Protein AF-A0A946VPV4-F1 (afdb_monom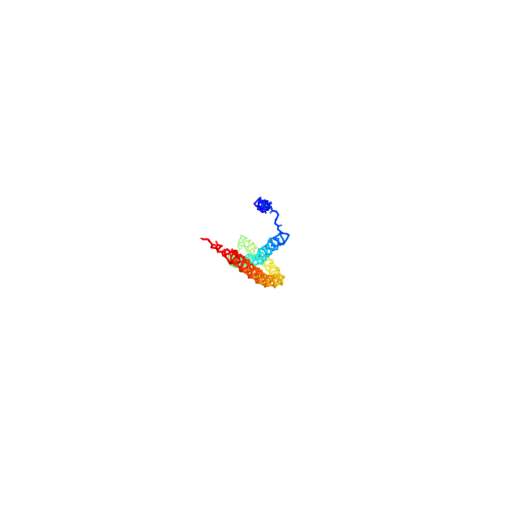er)

Structure (mmCIF, N/CA/C/O backbone):
data_AF-A0A946VPV4-F1
#
_entry.id   AF-A0A946VPV4-F1
#
loop_
_atom_site.group_PDB
_atom_site.id
_atom_site.type_symbol
_atom_site.label_atom_id
_atom_site.label_alt_id
_atom_site.label_comp_id
_atom_site.label_asym_id
_atom_site.label_entity_id
_atom_site.label_seq_id
_atom_site.pdbx_PDB_ins_code
_atom_site.Cartn_x
_atom_site.Cartn_y
_atom_site.Cartn_z
_atom_site.occupancy
_atom_site.B_iso_or_equiv
_atom_site.auth_seq_id
_atom_site.auth_comp_id
_atom_site.auth_asym_id
_atom_site.auth_atom_id
_atom_site.pdbx_PDB_model_num
ATOM 1 N N . MET A 1 1 ? -3.226 21.660 -9.946 1.00 46.00 1 MET A N 1
ATOM 2 C CA . MET A 1 1 ? -2.702 22.512 -11.040 1.00 46.00 1 MET A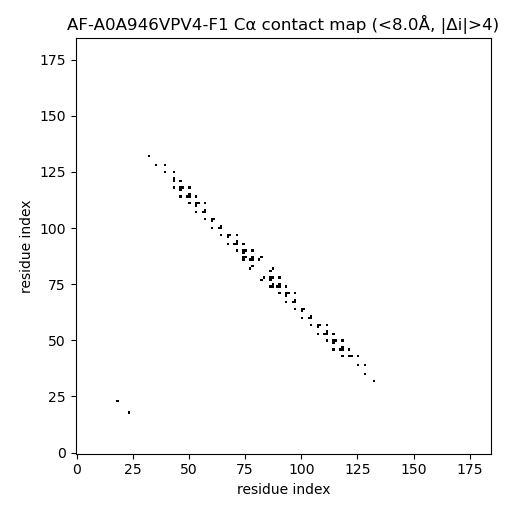 CA 1
ATOM 3 C C . MET A 1 1 ? -1.249 22.221 -11.462 1.00 46.00 1 MET A C 1
ATOM 5 O O . MET A 1 1 ? -0.871 22.628 -12.551 1.00 46.00 1 MET A O 1
ATOM 9 N N . ALA A 1 2 ? -0.430 21.478 -10.697 1.00 47.34 2 ALA A N 1
ATOM 10 C CA . ALA A 1 2 ? 0.959 21.171 -11.098 1.00 47.34 2 ALA A CA 1
ATOM 11 C C . ALA A 1 2 ? 1.102 20.112 -12.220 1.00 47.34 2 ALA A C 1
ATOM 13 O O . ALA A 1 2 ? 2.053 20.157 -12.990 1.00 47.34 2 ALA A O 1
ATOM 14 N N . LYS A 1 3 ? 0.139 19.186 -12.364 1.00 48.88 3 LYS A N 1
ATOM 15 C CA . LYS A 1 3 ? 0.196 18.097 -13.366 1.00 48.88 3 LYS A CA 1
ATOM 16 C C . LYS A 1 3 ? -0.009 18.561 -14.815 1.00 48.88 3 LYS A C 1
ATOM 18 O O . LYS A 1 3 ? 0.395 17.868 -15.742 1.00 48.88 3 LYS A O 1
ATOM 23 N N . GLU A 1 4 ? -0.613 19.728 -15.016 1.00 41.81 4 GLU A N 1
ATOM 24 C CA . GLU A 1 4 ? -0.970 20.231 -16.348 1.00 41.81 4 GLU A CA 1
ATOM 25 C C . GLU A 1 4 ? 0.144 21.085 -16.971 1.00 41.81 4 GLU A C 1
ATOM 27 O O . GLU A 1 4 ? 0.324 21.088 -18.189 1.00 41.81 4 GLU A O 1
ATOM 32 N N . LYS A 1 5 ? 0.977 21.716 -16.131 1.00 43.06 5 LYS A N 1
ATOM 33 C CA . LYS A 1 5 ? 2.174 22.444 -16.577 1.00 43.06 5 LYS A CA 1
ATOM 34 C C . LYS A 1 5 ? 3.285 21.502 -17.060 1.00 43.06 5 LYS A C 1
ATOM 36 O O . LYS A 1 5 ? 3.905 21.795 -18.077 1.00 43.06 5 LYS A O 1
ATOM 41 N N . SER A 1 6 ? 3.468 20.331 -16.437 1.00 50.72 6 SER A N 1
ATOM 42 C CA . SER A 1 6 ? 4.463 19.341 -16.896 1.00 50.72 6 SER A CA 1
ATOM 43 C C . SER A 1 6 ? 4.116 18.701 -18.244 1.00 50.72 6 SER A C 1
ATOM 45 O O . SER A 1 6 ? 5.014 18.355 -19.002 1.00 50.72 6 SER A O 1
ATOM 47 N N . ARG A 1 7 ? 2.825 18.578 -18.582 1.00 49.50 7 ARG A N 1
ATOM 48 C CA . ARG A 1 7 ? 2.395 18.012 -19.872 1.00 49.50 7 ARG A CA 1
ATOM 49 C C . ARG A 1 7 ? 2.595 18.994 -21.033 1.00 49.50 7 ARG A C 1
ATOM 51 O O . ARG A 1 7 ? 2.928 18.574 -22.136 1.00 49.50 7 ARG A O 1
ATOM 58 N N . LYS A 1 8 ? 2.446 20.300 -20.773 1.00 46.91 8 LYS A N 1
ATOM 59 C CA . LYS A 1 8 ? 2.659 21.363 -21.771 1.00 46.91 8 LYS A CA 1
ATOM 60 C C . LYS A 1 8 ? 4.139 21.691 -22.001 1.00 46.91 8 LYS A C 1
ATOM 62 O O . LYS A 1 8 ? 4.503 21.981 -23.133 1.00 46.91 8 LYS A O 1
ATOM 67 N N . GLN A 1 9 ? 5.000 21.577 -20.986 1.00 46.94 9 GLN A N 1
ATOM 68 C CA . GLN A 1 9 ? 6.442 21.815 -21.163 1.00 46.94 9 GLN A CA 1
ATOM 69 C C . GLN A 1 9 ? 7.169 20.696 -21.926 1.00 46.94 9 GLN A C 1
ATOM 71 O O . GLN A 1 9 ? 8.141 20.979 -22.613 1.00 46.94 9 GLN A O 1
ATOM 76 N N . LEU A 1 10 ? 6.664 19.457 -21.912 1.00 47.53 10 LEU A N 1
ATOM 77 C CA . LEU A 1 10 ? 7.248 18.364 -22.706 1.00 47.53 10 LEU A CA 1
ATOM 78 C C . LEU A 1 10 ? 6.938 18.450 -24.215 1.00 47.53 10 LEU A C 1
ATOM 80 O O . LEU A 1 10 ? 7.494 17.691 -25.000 1.00 47.53 10 LEU A O 1
ATOM 84 N N . SER A 1 11 ? 6.030 19.343 -24.624 1.00 46.94 11 SER A N 1
ATOM 85 C CA . SER A 1 11 ? 5.571 19.458 -26.017 1.00 46.94 11 SER A CA 1
ATOM 86 C C . SER A 1 11 ? 6.314 20.532 -26.827 1.00 46.94 11 SER A C 1
ATOM 88 O O . SER A 1 11 ? 6.061 20.660 -28.021 1.00 46.94 11 SER A O 1
ATOM 90 N N . GLN A 1 12 ? 7.214 21.311 -26.212 1.00 43.03 12 GLN A N 1
ATOM 91 C CA . GLN A 1 12 ? 7.849 22.476 -26.853 1.00 43.03 12 GLN A CA 1
ATOM 92 C C . GLN A 1 12 ? 9.312 22.275 -27.291 1.00 43.03 12 GLN A C 1
ATOM 94 O O . GLN A 1 12 ? 9.942 23.225 -27.737 1.00 43.03 12 GLN A O 1
ATOM 99 N N . GLU A 1 13 ? 9.852 21.055 -27.259 1.00 46.38 13 GLU A N 1
ATOM 100 C CA . GLU A 1 13 ? 11.249 20.785 -27.655 1.00 46.38 13 GLU A CA 1
ATOM 101 C C . GLU A 1 13 ? 11.422 20.322 -29.120 1.00 46.38 13 GLU A C 1
ATOM 103 O O . GLU A 1 13 ? 12.395 19.658 -29.467 1.00 46.38 13 GLU A O 1
ATOM 108 N N . THR A 1 14 ? 10.491 20.668 -30.018 1.00 46.06 14 THR A N 1
ATOM 109 C CA . THR A 1 14 ? 10.537 20.244 -31.434 1.00 46.06 14 THR A CA 1
ATOM 110 C C . THR A 1 14 ? 10.731 21.409 -32.403 1.00 46.06 14 THR A C 1
ATOM 112 O O . THR A 1 14 ? 9.910 21.664 -33.276 1.00 46.06 14 THR A O 1
ATOM 115 N N . THR A 1 15 ? 11.858 22.109 -32.297 1.00 48.16 15 THR A N 1
ATOM 116 C CA . THR A 1 15 ? 12.319 23.028 -33.353 1.00 48.16 15 THR A CA 1
ATOM 117 C C . THR A 1 15 ? 13.784 22.775 -33.704 1.00 48.16 15 THR A C 1
ATOM 119 O O . THR A 1 15 ? 14.666 23.593 -33.460 1.00 48.16 15 THR A O 1
ATOM 122 N N . LYS A 1 16 ? 14.058 21.620 -34.325 1.00 51.44 16 LYS A N 1
ATOM 123 C CA . LYS A 1 16 ? 15.251 21.409 -35.166 1.00 51.44 16 LYS A CA 1
ATOM 124 C C . LYS A 1 16 ? 14.849 20.703 -36.471 1.00 51.44 16 LYS A C 1
ATOM 126 O O . LYS A 1 16 ? 13.962 19.849 -36.435 1.00 51.44 16 LYS A O 1
ATOM 131 N N . PRO A 1 17 ? 15.429 21.093 -37.621 1.00 52.34 17 PRO A N 1
ATOM 132 C CA . PRO A 1 17 ? 14.910 20.745 -38.941 1.00 52.34 17 PRO A CA 1
ATOM 133 C C . PRO A 1 17 ? 15.136 19.265 -39.284 1.00 52.34 17 PRO A C 1
ATOM 135 O O . PRO A 1 17 ? 16.200 18.718 -39.018 1.00 52.34 17 PRO A O 1
ATOM 138 N N . ALA A 1 18 ? 14.108 18.654 -39.885 1.00 51.94 18 ALA A N 1
ATOM 139 C CA . ALA A 1 18 ? 14.084 17.328 -40.513 1.00 51.94 18 ALA A CA 1
ATOM 140 C C . ALA A 1 18 ? 14.794 16.195 -39.741 1.00 51.94 18 ALA A C 1
ATOM 142 O O . ALA A 1 18 ? 15.717 15.560 -40.244 1.00 51.94 18 ALA A O 1
ATOM 143 N N . THR A 1 19 ? 14.311 15.898 -38.535 1.00 60.41 19 THR A N 1
ATOM 144 C CA . THR A 1 19 ? 14.617 14.649 -37.821 1.00 60.41 19 THR A CA 1
ATOM 145 C C . THR A 1 19 ? 14.210 13.469 -38.708 1.00 60.41 19 THR A C 1
ATOM 147 O O . THR A 1 19 ? 13.041 13.366 -39.099 1.00 60.41 19 THR A O 1
ATOM 150 N N . HIS A 1 20 ? 15.162 12.605 -39.072 1.00 73.19 20 HIS A N 1
ATOM 151 C CA . HIS A 1 20 ? 14.902 11.434 -39.914 1.00 73.19 20 HIS A CA 1
ATOM 152 C C . HIS A 1 20 ? 13.743 10.623 -39.293 1.00 73.19 20 HIS A C 1
ATOM 154 O O . HIS A 1 20 ? 13.680 10.511 -38.067 1.00 73.19 20 HIS A O 1
ATOM 160 N N . PRO A 1 21 ? 12.803 10.042 -40.066 1.00 77.38 21 PRO A N 1
ATOM 161 C CA . PRO A 1 21 ? 11.639 9.344 -39.502 1.00 77.38 21 PRO A CA 1
ATOM 162 C C . PRO A 1 21 ? 12.018 8.269 -38.470 1.00 77.38 21 PRO A C 1
ATOM 164 O O . PRO A 1 21 ? 11.291 8.060 -37.503 1.00 77.38 21 PRO A O 1
ATOM 167 N N . VAL A 1 22 ? 13.196 7.655 -38.625 1.00 75.31 22 VAL A N 1
ATOM 168 C CA . VAL A 1 22 ? 13.772 6.719 -37.643 1.00 75.31 22 VAL A CA 1
ATOM 169 C C . VAL A 1 22 ? 14.108 7.399 -36.310 1.00 75.31 22 VAL A C 1
ATOM 171 O O . VAL A 1 22 ? 13.720 6.882 -35.272 1.00 75.31 22 VAL A O 1
ATOM 174 N N . GLU A 1 23 ? 14.741 8.574 -36.313 1.00 74.88 23 GLU A N 1
ATOM 175 C CA . GLU A 1 23 ? 15.055 9.330 -35.088 1.00 74.88 23 GLU A CA 1
ATOM 176 C C . GLU A 1 23 ? 13.773 9.777 -34.360 1.00 74.88 23 GLU A C 1
ATOM 178 O O . GLU A 1 23 ? 13.700 9.772 -33.131 1.00 74.88 23 GLU A O 1
ATOM 183 N N . LYS A 1 24 ? 12.713 10.115 -35.110 1.00 76.69 24 LYS A N 1
ATOM 184 C CA . LYS A 1 24 ? 11.401 10.439 -34.525 1.00 76.69 24 LYS A CA 1
ATOM 185 C C . LYS A 1 24 ? 10.770 9.223 -33.841 1.00 76.69 24 LYS A C 1
ATOM 187 O O . LYS A 1 24 ? 10.247 9.357 -32.734 1.00 76.69 24 LYS A O 1
ATOM 192 N N . LEU A 1 25 ? 10.831 8.052 -34.477 1.00 80.62 25 LEU A N 1
ATOM 193 C CA . LEU A 1 25 ? 10.334 6.797 -33.907 1.00 80.62 25 LEU A CA 1
ATOM 194 C C . LEU A 1 25 ? 11.149 6.366 -32.682 1.00 80.62 25 LEU A C 1
ATOM 196 O O . LEU A 1 25 ? 10.570 5.916 -31.696 1.00 80.62 25 LEU A O 1
ATOM 200 N N . GLU A 1 26 ? 12.465 6.560 -32.707 1.00 78.56 26 GLU A N 1
ATOM 201 C CA . GLU A 1 26 ? 13.352 6.261 -31.582 1.00 78.56 26 GLU A CA 1
ATOM 202 C C . GLU A 1 26 ? 13.043 7.143 -30.365 1.00 78.56 26 GLU A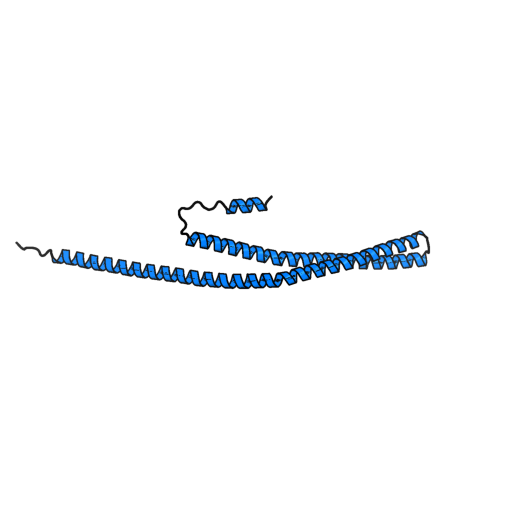 C 1
ATOM 204 O O . GLU A 1 26 ? 12.863 6.634 -29.258 1.00 78.56 26 GLU A O 1
ATOM 209 N N . ASN A 1 27 ? 12.848 8.448 -30.570 1.00 80.06 27 ASN A N 1
ATOM 210 C CA . ASN A 1 27 ? 12.433 9.359 -29.501 1.00 80.06 27 ASN A CA 1
ATOM 211 C C . ASN A 1 27 ? 11.059 8.988 -28.917 1.00 80.06 27 ASN A C 1
ATOM 213 O O . ASN A 1 27 ? 10.882 8.985 -27.697 1.00 80.06 27 ASN A O 1
ATOM 217 N N . GLN A 1 28 ? 10.085 8.638 -29.766 1.00 82.44 28 GLN A N 1
ATOM 218 C CA . GLN A 1 28 ? 8.764 8.179 -29.315 1.00 82.44 28 GLN A CA 1
ATOM 219 C C . GLN A 1 28 ? 8.853 6.879 -28.512 1.00 82.44 28 GLN A C 1
ATOM 221 O O . GLN A 1 28 ? 8.189 6.733 -27.484 1.00 82.44 28 GLN A O 1
ATOM 226 N N . PHE A 1 29 ? 9.697 5.949 -28.952 1.00 82.06 29 PHE A N 1
ATOM 227 C CA . PHE A 1 29 ? 9.940 4.694 -28.260 1.00 82.06 29 PHE A CA 1
ATOM 228 C C . PHE A 1 29 ? 10.568 4.919 -26.876 1.00 82.06 29 PHE A C 1
ATOM 230 O O . PHE A 1 29 ? 10.046 4.409 -25.882 1.00 82.06 29 PHE A O 1
ATOM 237 N N . GLN A 1 30 ? 11.620 5.739 -26.784 1.00 81.88 30 GLN A N 1
ATOM 238 C CA . GLN A 1 30 ? 12.260 6.078 -25.508 1.00 81.88 30 GLN A CA 1
ATOM 239 C C . GLN A 1 30 ? 11.292 6.792 -24.553 1.00 81.88 30 GLN A C 1
ATOM 241 O O . GLN A 1 30 ? 11.280 6.510 -23.351 1.00 81.88 30 GLN A O 1
ATOM 246 N N . LEU A 1 31 ? 10.445 7.690 -25.070 1.00 85.00 31 LEU A N 1
ATOM 247 C CA . LEU A 1 31 ? 9.413 8.364 -24.281 1.00 85.00 31 LEU A CA 1
ATOM 248 C C . LEU A 1 31 ? 8.431 7.347 -23.676 1.00 85.00 31 LEU A C 1
ATOM 250 O O . LEU A 1 31 ? 8.245 7.321 -22.458 1.00 85.00 31 LEU A O 1
ATOM 254 N N . LEU A 1 32 ? 7.869 6.464 -24.507 1.00 81.00 32 LEU A N 1
ATOM 255 C CA . LEU A 1 32 ? 6.943 5.416 -24.068 1.00 81.00 32 LEU A CA 1
ATOM 256 C C . LEU A 1 32 ? 7.587 4.474 -23.048 1.00 81.00 32 LEU A C 1
ATOM 258 O O . LEU A 1 32 ? 6.959 4.103 -22.056 1.00 81.00 32 LEU A O 1
ATOM 262 N N . GLN A 1 33 ? 8.848 4.102 -23.253 1.00 81.12 33 GLN A N 1
ATOM 263 C CA . GLN A 1 33 ? 9.584 3.237 -22.336 1.00 81.12 33 GLN A CA 1
ATOM 264 C C . GLN A 1 33 ? 9.775 3.905 -20.963 1.00 81.12 33 GLN A C 1
ATOM 266 O O . GLN A 1 33 ? 9.551 3.262 -19.932 1.00 81.12 33 GLN A O 1
ATOM 271 N N . ARG A 1 34 ? 10.118 5.203 -20.925 1.00 83.88 34 ARG A N 1
ATOM 272 C CA . ARG A 1 34 ? 10.225 5.984 -19.678 1.00 83.88 34 ARG A CA 1
ATOM 273 C C . ARG A 1 34 ? 8.878 6.109 -18.969 1.00 83.88 34 ARG A C 1
ATOM 275 O O . ARG A 1 34 ? 8.804 5.878 -17.761 1.00 83.88 34 ARG A O 1
ATOM 282 N N . GLU A 1 35 ? 7.808 6.429 -19.694 1.00 84.31 35 GLU A N 1
ATOM 283 C CA . GLU A 1 35 ? 6.453 6.517 -19.132 1.00 84.31 35 GLU A CA 1
ATOM 284 C C . GLU A 1 35 ? 5.987 5.177 -18.552 1.00 84.31 35 GLU A C 1
ATOM 286 O O . GLU A 1 35 ? 5.446 5.116 -17.443 1.00 84.31 35 GLU A O 1
ATOM 291 N N . LEU A 1 36 ? 6.252 4.079 -19.258 1.00 80.06 36 LEU A N 1
ATOM 292 C CA . LEU A 1 36 ? 5.906 2.729 -18.826 1.00 80.06 36 LEU A CA 1
ATOM 293 C C . LEU A 1 36 ? 6.726 2.302 -17.597 1.00 80.06 36 LEU A C 1
ATOM 295 O O . LEU A 1 36 ? 6.188 1.692 -16.674 1.00 80.06 36 LEU A O 1
ATOM 299 N N . ALA A 1 37 ? 8.005 2.677 -17.521 1.00 80.38 37 ALA A N 1
ATOM 300 C CA . ALA A 1 37 ? 8.834 2.436 -16.341 1.00 80.38 37 ALA A CA 1
ATOM 301 C C . ALA A 1 37 ? 8.359 3.240 -15.116 1.00 80.38 37 ALA A C 1
ATOM 303 O O . ALA A 1 37 ? 8.274 2.692 -14.013 1.00 80.38 37 ALA A O 1
ATOM 304 N N . ASN A 1 38 ? 8.021 4.518 -15.299 1.00 83.50 38 ASN A N 1
ATOM 305 C CA . ASN A 1 38 ? 7.547 5.389 -14.222 1.00 83.50 38 ASN A CA 1
ATOM 306 C C . ASN A 1 38 ? 6.165 4.966 -13.715 1.00 83.50 38 ASN A C 1
ATOM 308 O O . ASN A 1 38 ? 5.966 4.821 -12.508 1.00 83.50 38 ASN A O 1
ATOM 312 N N . SER A 1 39 ? 5.226 4.705 -14.626 1.00 78.75 39 SER A N 1
ATOM 313 C CA . SER A 1 39 ? 3.895 4.202 -14.273 1.00 78.75 39 SER A CA 1
ATOM 314 C C . SER A 1 39 ? 3.982 2.866 -13.539 1.00 78.75 39 SER A C 1
ATOM 316 O O . SER A 1 39 ? 3.343 2.715 -12.504 1.00 78.75 39 SER A O 1
ATOM 318 N N . ARG A 1 40 ? 4.842 1.940 -13.980 1.00 81.50 40 ARG A N 1
ATOM 319 C CA . ARG A 1 40 ? 5.097 0.670 -13.288 1.00 81.50 40 ARG A CA 1
ATOM 320 C C . ARG A 1 40 ? 5.588 0.862 -11.850 1.00 81.50 40 ARG A C 1
ATOM 322 O O . ARG A 1 40 ? 5.043 0.240 -10.937 1.00 81.50 40 ARG A O 1
ATOM 329 N N . LYS A 1 41 ? 6.608 1.707 -11.646 1.00 81.38 41 LYS A N 1
ATOM 330 C CA . LYS A 1 41 ? 7.160 1.999 -10.309 1.00 81.38 41 LYS A CA 1
ATOM 331 C C . LYS A 1 41 ? 6.078 2.549 -9.380 1.00 81.38 41 LYS A C 1
ATOM 333 O O . LYS A 1 41 ? 5.919 2.046 -8.270 1.00 81.38 41 LYS A O 1
ATOM 338 N N . ASN A 1 42 ? 5.301 3.513 -9.868 1.00 85.50 42 ASN A N 1
ATOM 339 C CA . ASN A 1 42 ? 4.240 4.153 -9.093 1.00 85.50 42 ASN A CA 1
ATOM 340 C C . ASN A 1 42 ? 3.064 3.206 -8.821 1.00 85.50 42 ASN A C 1
ATOM 342 O O . ASN A 1 42 ? 2.496 3.241 -7.737 1.00 85.50 42 ASN A O 1
ATOM 346 N N . TYR A 1 43 ? 2.733 2.331 -9.773 1.00 82.19 43 TYR A N 1
ATOM 347 C CA . TYR A 1 43 ? 1.604 1.407 -9.680 1.00 82.19 43 TYR A CA 1
ATOM 348 C C . TYR A 1 43 ? 1.772 0.397 -8.542 1.00 82.19 43 TYR A C 1
ATOM 350 O O . TYR A 1 43 ? 0.875 0.230 -7.726 1.00 82.19 43 TYR A O 1
ATOM 358 N N . LEU A 1 44 ? 2.928 -0.267 -8.429 1.00 85.56 44 LEU A N 1
ATOM 359 C CA . LEU A 1 44 ? 3.148 -1.181 -7.302 1.00 85.56 44 LEU A CA 1
ATOM 360 C C . LEU A 1 44 ? 3.370 -0.450 -5.979 1.00 85.56 44 LEU A C 1
ATOM 362 O O . LEU A 1 44 ? 2.984 -0.983 -4.937 1.00 85.56 44 LEU A O 1
ATOM 366 N N . ALA A 1 45 ? 4.013 0.720 -6.011 1.00 89.19 45 ALA A N 1
ATOM 367 C CA . ALA A 1 45 ? 4.217 1.527 -4.815 1.00 89.19 45 ALA A CA 1
ATOM 368 C C . ALA A 1 45 ? 2.870 1.908 -4.186 1.00 89.19 45 ALA A C 1
ATOM 370 O O . ALA A 1 45 ? 2.657 1.607 -3.017 1.00 89.19 45 ALA A O 1
ATOM 371 N N . SER A 1 46 ? 1.910 2.394 -4.982 1.00 89.12 46 SER A N 1
ATOM 372 C CA . SER A 1 46 ? 0.599 2.797 -4.465 1.00 89.12 46 SER A CA 1
ATOM 373 C C . SER A 1 46 ? -0.148 1.656 -3.769 1.00 89.12 46 SER A C 1
ATOM 375 O O . SER A 1 46 ? -0.696 1.856 -2.690 1.00 89.12 46 SER A O 1
ATOM 377 N N . TYR A 1 47 ? -0.128 0.430 -4.310 1.00 91.12 47 TYR A N 1
ATOM 378 C CA . TYR A 1 47 ? -0.770 -0.708 -3.631 1.00 91.12 47 TYR A CA 1
ATOM 379 C C . TYR A 1 47 ? -0.044 -1.145 -2.357 1.00 91.12 47 TYR A C 1
ATOM 381 O O . TYR A 1 47 ? -0.682 -1.643 -1.429 1.00 91.12 47 TYR A O 1
ATOM 389 N N . LYS A 1 48 ? 1.286 -1.006 -2.297 1.00 92.88 48 LYS A N 1
ATOM 390 C CA . LYS A 1 48 ? 2.037 -1.274 -1.062 1.00 92.88 48 LYS A CA 1
ATOM 391 C C . LYS A 1 48 ? 1.687 -0.244 0.008 1.00 92.88 48 LYS A C 1
ATOM 393 O O . LYS A 1 48 ? 1.429 -0.639 1.143 1.00 92.88 48 LYS A O 1
ATOM 398 N N . ASP A 1 49 ? 1.609 1.026 -0.373 1.00 93.62 49 ASP A N 1
ATOM 399 C CA . ASP A 1 49 ? 1.247 2.124 0.521 1.00 93.62 49 ASP A CA 1
ATOM 400 C C . ASP A 1 49 ? -0.186 1.955 1.049 1.00 93.62 49 ASP A C 1
ATOM 402 O O . ASP A 1 49 ? -0.418 2.084 2.249 1.00 93.62 49 ASP A O 1
ATOM 406 N N . GLU A 1 50 ? -1.137 1.545 0.198 1.00 93.25 50 GLU A N 1
ATOM 407 C CA . GLU A 1 50 ? -2.505 1.198 0.619 1.00 93.25 50 GLU A CA 1
ATOM 408 C C . GLU A 1 50 ? -2.527 0.081 1.677 1.00 93.25 50 GLU A C 1
ATOM 410 O O . GLU A 1 50 ? -3.258 0.167 2.669 1.00 93.25 50 GLU A O 1
ATOM 415 N N . VAL A 1 51 ? -1.722 -0.972 1.494 1.00 94.81 51 VAL A N 1
ATOM 416 C CA . VAL A 1 51 ? -1.626 -2.078 2.461 1.00 94.81 51 VAL A CA 1
ATOM 417 C C . VAL A 1 51 ? -1.012 -1.608 3.780 1.00 94.81 51 VAL A C 1
ATOM 419 O O . VAL A 1 51 ? -1.498 -2.001 4.845 1.00 94.81 51 VAL A O 1
ATOM 422 N N . LEU A 1 52 ? 0.030 -0.774 3.730 1.00 96.25 52 LEU A N 1
ATOM 423 C CA . LEU A 1 52 ? 0.669 -0.212 4.921 1.00 96.25 52 LEU A CA 1
ATOM 424 C C . LEU A 1 52 ? -0.302 0.679 5.700 1.00 96.25 52 LEU A C 1
ATOM 426 O O . LEU A 1 52 ? -0.528 0.430 6.884 1.00 96.25 52 LEU A O 1
ATOM 430 N N . ALA A 1 53 ? -0.971 1.617 5.030 1.00 95.44 53 ALA A N 1
ATOM 431 C CA . ALA A 1 53 ? -1.960 2.495 5.650 1.00 95.44 53 ALA A CA 1
ATOM 432 C C . ALA A 1 53 ? -3.122 1.703 6.284 1.00 95.44 53 ALA A C 1
ATOM 434 O O . ALA A 1 53 ? -3.546 1.980 7.411 1.00 95.44 53 ALA A O 1
ATOM 435 N N . ALA A 1 54 ? -3.620 0.663 5.601 1.00 94.81 54 ALA A N 1
ATOM 436 C CA . ALA A 1 54 ? -4.663 -0.207 6.146 1.00 94.81 54 ALA A CA 1
ATOM 437 C C . ALA A 1 54 ? -4.185 -0.980 7.390 1.00 94.81 54 ALA A C 1
ATOM 439 O O . ALA A 1 54 ? -4.932 -1.120 8.366 1.00 94.81 54 ALA A O 1
ATOM 440 N N . ARG A 1 55 ? -2.933 -1.455 7.384 1.00 96.06 55 ARG A N 1
ATOM 441 C CA . ARG A 1 55 ? -2.315 -2.148 8.521 1.00 96.06 55 ARG A CA 1
ATOM 442 C C . ARG A 1 55 ? -2.160 -1.223 9.726 1.00 96.06 55 ARG A C 1
ATOM 444 O O . ARG A 1 55 ? -2.518 -1.626 10.834 1.00 96.06 55 ARG A O 1
ATOM 451 N N . GLU A 1 56 ? -1.672 -0.005 9.524 1.00 97.06 56 GLU A N 1
ATOM 452 C CA . GLU A 1 56 ? -1.523 0.993 10.588 1.00 97.06 56 GLU A CA 1
ATOM 453 C C . GLU A 1 56 ? -2.873 1.330 11.222 1.00 97.06 56 GLU A C 1
ATOM 455 O O . GLU A 1 56 ? -3.023 1.268 12.445 1.00 97.06 56 GLU A O 1
ATOM 460 N N . ARG A 1 57 ? -3.901 1.584 10.404 1.00 95.44 57 ARG A N 1
ATOM 461 C CA . ARG A 1 57 ? -5.260 1.846 10.898 1.00 95.44 57 ARG A CA 1
ATOM 462 C C . ARG A 1 57 ? -5.806 0.674 11.712 1.00 95.44 57 ARG A C 1
ATOM 464 O O . ARG A 1 57 ? -6.374 0.879 12.787 1.00 95.44 57 ARG A O 1
ATOM 471 N N . MET A 1 58 ? -5.596 -0.559 11.249 1.00 97.06 58 MET A N 1
ATOM 472 C CA . MET A 1 58 ? -5.973 -1.757 12.001 1.00 97.06 58 MET A CA 1
ATOM 473 C C . MET A 1 58 ? -5.253 -1.816 13.360 1.00 97.06 58 MET A C 1
ATOM 475 O O . MET A 1 58 ? -5.898 -2.067 14.378 1.00 97.06 58 MET A O 1
ATOM 479 N N . GLN A 1 59 ? -3.943 -1.558 13.410 1.00 96.94 59 GLN A N 1
ATOM 480 C CA . GLN A 1 59 ? -3.160 -1.563 14.655 1.00 96.94 59 GLN A CA 1
ATOM 481 C C . GLN A 1 59 ? -3.598 -0.466 15.636 1.00 96.94 59 GLN A C 1
ATOM 483 O O . GLN A 1 59 ? -3.695 -0.708 16.846 1.00 96.94 59 GLN A O 1
ATOM 488 N N . GLN A 1 60 ? -3.923 0.726 15.132 1.00 97.31 60 GLN A N 1
ATOM 489 C CA . GLN A 1 60 ? -4.471 1.812 15.943 1.00 97.31 60 GLN A CA 1
ATOM 490 C C . GLN A 1 60 ? -5.802 1.404 16.586 1.00 97.31 60 GLN A C 1
ATOM 492 O O . GLN A 1 60 ? -5.986 1.586 17.793 1.00 97.31 60 GLN A O 1
ATOM 497 N N . ILE A 1 61 ? -6.712 0.796 15.816 1.00 96.50 61 ILE A N 1
ATOM 498 C CA . ILE A 1 61 ? -7.999 0.310 16.334 1.00 96.50 61 ILE A CA 1
ATOM 499 C C . ILE A 1 61 ? -7.785 -0.817 17.351 1.00 96.50 61 ILE A C 1
ATOM 501 O O . ILE A 1 61 ? -8.394 -0.788 18.418 1.00 96.50 61 ILE A O 1
ATOM 505 N N . GLN A 1 62 ? -6.875 -1.764 17.095 1.00 96.88 62 GLN A N 1
ATOM 506 C CA . GLN A 1 62 ? -6.529 -2.814 18.065 1.00 96.88 62 GLN A CA 1
ATOM 507 C C . GLN A 1 62 ? -6.038 -2.229 19.393 1.00 96.88 62 GLN A C 1
ATOM 509 O O . GLN A 1 62 ? -6.440 -2.683 20.466 1.00 96.88 62 GLN A O 1
ATOM 514 N N . THR A 1 63 ? -5.195 -1.200 19.333 1.00 97.81 63 THR A N 1
ATOM 515 C CA . THR A 1 63 ? -4.677 -0.521 20.525 1.00 97.81 63 THR A CA 1
ATOM 516 C C . THR A 1 63 ? -5.795 0.194 21.285 1.00 97.81 63 THR A C 1
ATOM 518 O O . THR A 1 63 ? -5.892 0.055 22.507 1.00 97.81 63 THR A O 1
ATOM 521 N N . LYS A 1 64 ? -6.685 0.903 20.577 1.00 97.06 64 LYS A N 1
ATOM 522 C CA . LYS A 1 64 ? -7.876 1.537 21.167 1.00 97.06 64 LYS A CA 1
ATOM 523 C C . LYS A 1 64 ? -8.801 0.504 21.812 1.00 97.06 64 LYS A C 1
ATOM 525 O O . LYS A 1 64 ? -9.214 0.701 22.950 1.00 97.06 64 LYS A O 1
ATOM 530 N N . LEU A 1 65 ? -9.048 -0.627 21.151 1.00 96.88 65 LEU A N 1
ATOM 531 C CA . LEU A 1 65 ? -9.868 -1.717 21.682 1.00 96.88 65 LEU A CA 1
ATOM 532 C C . LEU A 1 65 ? -9.264 -2.317 22.957 1.00 96.88 65 LEU A C 1
ATOM 534 O O . LEU A 1 65 ? -9.982 -2.544 23.927 1.00 96.88 65 LEU A O 1
ATOM 538 N N . ARG A 1 66 ? -7.941 -2.527 23.006 1.00 97.06 66 ARG A N 1
ATOM 539 C CA . ARG A 1 66 ? -7.256 -2.982 24.231 1.00 97.06 66 ARG A CA 1
ATOM 540 C C . ARG A 1 66 ? -7.456 -1.999 25.387 1.00 97.06 66 ARG A C 1
ATOM 542 O O . ARG A 1 66 ? -7.745 -2.431 26.501 1.00 97.06 66 ARG A O 1
ATOM 549 N N . LYS A 1 67 ? -7.332 -0.691 25.133 1.00 96.75 67 LYS A N 1
ATOM 550 C CA . LYS A 1 67 ? -7.586 0.353 26.142 1.00 96.75 67 LYS A CA 1
ATOM 551 C C . LYS A 1 67 ? -9.053 0.361 26.589 1.00 96.75 67 LYS A C 1
ATOM 553 O O . LYS A 1 67 ? -9.309 0.359 27.789 1.00 96.75 67 LYS A O 1
ATOM 558 N N . ALA A 1 68 ? -9.997 0.279 25.653 1.00 95.81 68 ALA A N 1
ATOM 559 C CA . ALA A 1 68 ? -11.428 0.233 25.949 1.00 95.81 68 ALA A CA 1
ATOM 560 C C .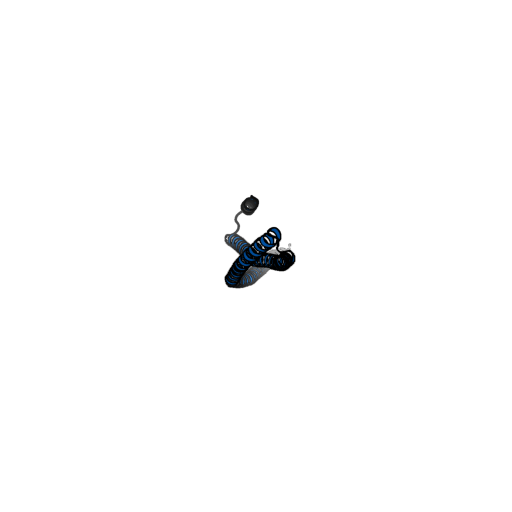 ALA A 1 68 ? -11.808 -0.999 26.786 1.00 95.81 68 ALA A C 1
ATOM 562 O O . ALA A 1 68 ? -12.517 -0.868 27.775 1.00 95.81 68 ALA A O 1
ATOM 563 N N . ARG A 1 69 ? -11.261 -2.182 26.478 1.00 96.25 69 ARG A N 1
ATOM 564 C CA . ARG A 1 69 ? -11.471 -3.396 27.288 1.00 96.25 69 ARG A CA 1
ATOM 565 C C . ARG A 1 69 ? -10.970 -3.235 28.724 1.00 96.25 69 ARG A C 1
ATOM 567 O O . ARG A 1 69 ? -11.662 -3.638 29.654 1.00 96.25 69 ARG A O 1
ATOM 574 N N . LYS A 1 70 ? -9.809 -2.596 28.923 1.00 97.19 70 LYS A N 1
ATOM 575 C CA . LYS A 1 70 ? -9.309 -2.260 30.270 1.00 97.19 70 LYS A CA 1
ATOM 576 C C . LYS A 1 70 ? -10.250 -1.295 31.002 1.00 97.19 70 LYS A C 1
ATOM 578 O O . LYS A 1 70 ? -10.486 -1.471 32.191 1.00 97.19 70 LYS A O 1
ATOM 583 N N . GLN A 1 71 ? -10.806 -0.303 30.305 1.00 96.12 71 GLN A N 1
ATOM 584 C CA . GLN A 1 71 ? -11.787 0.622 30.886 1.00 96.12 71 GLN A CA 1
ATOM 585 C C . GLN A 1 71 ? -13.102 -0.074 31.249 1.00 96.12 71 GLN A C 1
ATOM 587 O O . GLN A 1 71 ? -13.632 0.186 32.322 1.00 96.12 71 GLN A O 1
ATOM 592 N N . VAL A 1 72 ? -13.593 -0.993 30.411 1.00 97.56 72 VAL A N 1
ATOM 593 C CA . VAL A 1 72 ? -14.769 -1.822 30.722 1.00 97.56 72 VAL A CA 1
ATOM 594 C C . VAL A 1 72 ? -14.530 -2.652 31.979 1.00 97.56 72 VAL A C 1
ATOM 596 O O . VAL A 1 72 ? -15.405 -2.705 32.836 1.00 97.56 72 VAL A O 1
ATOM 599 N N . ALA A 1 73 ? -13.352 -3.270 32.115 1.00 97.06 73 ALA A N 1
ATOM 600 C CA . ALA A 1 73 ? -13.007 -4.044 33.305 1.00 97.06 73 ALA A CA 1
ATOM 601 C C . ALA A 1 73 ? -13.014 -3.175 34.574 1.00 97.06 73 ALA A C 1
ATOM 603 O O . ALA A 1 73 ? -13.625 -3.560 35.565 1.00 97.06 73 ALA A O 1
ATOM 604 N N . ARG A 1 74 ? -12.411 -1.978 34.526 1.00 96.62 74 ARG A N 1
ATOM 605 C CA . ARG A 1 74 ? -12.431 -1.022 35.650 1.00 96.62 74 ARG A CA 1
ATOM 606 C C . ARG A 1 74 ? -13.850 -0.572 35.995 1.00 96.62 74 ARG A C 1
ATOM 608 O O . ARG A 1 74 ? -14.278 -0.747 37.125 1.00 96.62 74 ARG A O 1
ATOM 615 N N . ALA A 1 75 ? -14.617 -0.123 35.001 1.00 96.00 75 ALA A N 1
ATOM 616 C CA . ALA A 1 75 ? -16.003 0.295 35.200 1.00 96.00 75 ALA A CA 1
ATOM 617 C C . ALA A 1 75 ? -16.895 -0.842 35.730 1.00 96.00 75 ALA A C 1
ATOM 619 O O . ALA A 1 75 ? -17.872 -0.583 36.427 1.00 96.00 75 ALA A O 1
ATOM 620 N N . ALA A 1 76 ? -16.580 -2.102 35.407 1.00 96.81 76 ALA A N 1
ATOM 621 C CA . ALA A 1 76 ? -17.286 -3.261 35.944 1.00 96.81 76 ALA A CA 1
ATOM 622 C C . ALA A 1 76 ? -16.966 -3.493 37.425 1.00 96.81 76 ALA A C 1
ATOM 624 O O . ALA A 1 76 ? -17.876 -3.812 38.187 1.00 96.81 76 ALA A O 1
ATOM 625 N N . VAL A 1 77 ? -15.703 -3.312 37.827 1.00 97.44 77 VAL A N 1
ATOM 626 C CA . VAL A 1 77 ? -15.297 -3.353 39.238 1.00 97.44 77 VAL A CA 1
ATOM 627 C C . VAL A 1 77 ? -15.976 -2.222 40.007 1.00 97.44 77 VAL A C 1
ATOM 629 O O . VAL A 1 77 ? -16.658 -2.514 40.980 1.00 97.44 77 VAL A O 1
ATOM 632 N N . ASP A 1 78 ? -15.907 -0.980 39.525 1.00 95.75 78 ASP A N 1
ATOM 633 C CA . ASP A 1 78 ? -16.528 0.182 40.184 1.00 95.75 78 ASP A CA 1
ATOM 634 C C . ASP A 1 78 ? -18.051 0.021 40.320 1.00 95.75 78 ASP A C 1
ATOM 636 O O . ASP A 1 78 ? -18.643 0.279 41.366 1.00 95.75 78 ASP A O 1
ATOM 640 N N . ALA A 1 79 ? -18.717 -0.475 39.274 1.00 96.12 79 ALA A N 1
ATOM 641 C CA . ALA A 1 79 ? -20.149 -0.755 39.331 1.00 96.12 79 ALA A CA 1
ATOM 642 C C . ALA A 1 79 ? -20.499 -1.884 40.313 1.00 96.12 79 ALA A C 1
ATOM 644 O O . ALA A 1 79 ? -21.603 -1.881 40.857 1.00 96.12 79 ALA A O 1
ATOM 645 N N . ARG A 1 80 ? -19.591 -2.842 40.541 1.00 95.88 80 ARG A N 1
ATOM 646 C CA . ARG A 1 80 ? -19.773 -3.926 41.515 1.00 95.88 80 ARG A CA 1
ATOM 647 C C . ARG A 1 80 ? -19.511 -3.454 42.944 1.00 95.88 80 ARG A C 1
ATOM 649 O O . ARG A 1 80 ? -20.236 -3.876 43.835 1.00 95.88 80 ARG A O 1
ATOM 656 N N . THR A 1 81 ? -18.498 -2.616 43.159 1.00 96.38 81 THR A N 1
ATOM 657 C CA . THR A 1 81 ? -18.118 -2.125 44.490 1.00 96.38 81 THR A CA 1
ATOM 658 C C . THR A 1 81 ? -19.056 -1.030 44.980 1.00 96.38 81 THR A C 1
ATOM 660 O O . THR A 1 81 ? -19.519 -1.097 46.111 1.00 96.38 81 THR A O 1
ATOM 663 N N . THR A 1 82 ? -19.372 -0.034 44.144 1.00 94.62 82 THR A N 1
ATOM 664 C CA . THR A 1 82 ? -20.199 1.112 44.558 1.00 94.62 82 THR A CA 1
ATOM 665 C C . THR A 1 82 ? -21.683 0.926 44.245 1.00 94.62 82 THR A C 1
ATOM 667 O O . THR A 1 82 ? -22.531 1.510 44.911 1.00 94.62 82 THR A O 1
ATOM 670 N N . GLY A 1 83 ? -22.038 0.180 43.192 1.00 92.69 83 GLY A N 1
ATOM 671 C CA . GLY A 1 83 ? -23.437 -0.135 42.857 1.00 92.69 83 GLY A CA 1
ATOM 672 C C . GLY A 1 83 ? -24.317 1.033 42.379 1.00 92.69 83 GLY A C 1
ATOM 673 O O . GLY A 1 83 ? -25.489 0.810 42.046 1.00 92.69 83 GLY A O 1
ATOM 674 N N . THR A 1 84 ? -23.785 2.258 42.311 1.00 96.06 84 THR A N 1
ATOM 675 C CA . THR A 1 84 ? -24.551 3.479 42.008 1.00 96.06 84 THR A CA 1
ATOM 676 C C . THR A 1 84 ? -25.107 3.503 40.580 1.00 96.06 84 THR A C 1
ATOM 678 O O . THR A 1 84 ? -24.577 2.890 39.650 1.00 96.06 84 THR A O 1
ATOM 681 N N . ARG A 1 85 ? -26.176 4.281 40.355 1.00 96.06 85 ARG A N 1
ATOM 682 C CA . ARG A 1 85 ? -26.744 4.477 39.005 1.00 96.06 85 ARG A CA 1
ATOM 683 C C . ARG A 1 85 ? -25.712 5.053 38.027 1.00 96.06 85 ARG A C 1
ATOM 685 O O . ARG A 1 85 ? -25.675 4.646 36.868 1.00 96.06 85 ARG A O 1
ATOM 692 N N . SER A 1 86 ? -24.853 5.954 38.507 1.00 95.81 86 SER A N 1
ATOM 693 C CA . SER A 1 86 ? -23.774 6.558 37.716 1.00 95.81 86 SER A CA 1
ATOM 694 C C . SER A 1 86 ? -22.754 5.515 37.238 1.00 95.81 86 SER A C 1
ATOM 696 O O . SER A 1 86 ? -22.515 5.397 36.035 1.00 95.81 86 SER A O 1
ATOM 698 N N . THR A 1 87 ? -22.229 4.678 38.141 1.00 95.81 87 THR A N 1
ATOM 699 C CA . THR A 1 87 ? -21.241 3.634 37.797 1.00 95.81 87 THR A CA 1
ATOM 700 C C . THR A 1 87 ? -21.827 2.571 36.860 1.00 95.81 87 THR A C 1
ATOM 702 O O . THR A 1 87 ? -21.194 2.199 35.869 1.00 95.81 87 THR A O 1
ATOM 705 N N . LYS A 1 88 ? -23.086 2.160 37.067 1.00 95.44 88 LYS A N 1
ATOM 706 C CA . LYS A 1 88 ? -23.813 1.266 36.142 1.00 95.44 88 LYS A CA 1
ATOM 707 C C . LYS A 1 88 ? -23.987 1.879 34.747 1.00 95.44 88 LYS A C 1
ATOM 709 O O . LYS A 1 88 ? -23.816 1.183 33.744 1.00 95.44 88 LYS A O 1
ATOM 714 N N . ASN A 1 89 ? -24.297 3.173 34.654 1.00 96.81 89 ASN A N 1
ATOM 715 C CA . ASN A 1 89 ? -24.393 3.875 33.370 1.00 96.81 89 ASN A CA 1
ATOM 716 C C . ASN A 1 89 ? -23.029 3.978 32.675 1.00 96.81 89 ASN A C 1
ATOM 718 O O . ASN A 1 89 ? -22.944 3.785 31.461 1.00 96.81 89 ASN A O 1
ATOM 722 N N . GLN A 1 90 ? -21.958 4.220 33.431 1.00 95.62 90 GLN A N 1
ATOM 723 C CA . GLN A 1 90 ? -20.600 4.250 32.894 1.00 95.62 90 GLN A CA 1
ATOM 724 C C . GLN A 1 90 ? -20.175 2.882 32.344 1.00 95.62 90 GLN A C 1
ATOM 726 O O . GLN A 1 90 ? -19.611 2.803 31.248 1.00 95.62 90 GLN A O 1
ATOM 731 N N . LEU A 1 91 ? -20.515 1.790 33.035 1.00 97.56 91 LEU A N 1
ATOM 732 C CA . LEU A 1 91 ? -20.313 0.430 32.533 1.00 97.56 91 LEU A CA 1
ATOM 733 C C . LEU A 1 91 ? -21.059 0.187 31.209 1.00 97.56 91 LEU A C 1
ATOM 735 O O . LEU A 1 91 ? -20.489 -0.371 30.273 1.00 97.56 91 LEU A O 1
ATOM 739 N N . LYS A 1 92 ? -22.315 0.637 31.087 1.00 97.12 92 LYS A N 1
ATOM 740 C CA . LYS A 1 92 ? -23.076 0.525 29.828 1.00 97.12 92 LYS A CA 1
ATOM 741 C C . LYS A 1 92 ? -22.402 1.292 28.684 1.00 97.12 92 LYS A C 1
ATOM 743 O O . LYS A 1 92 ? -22.198 0.724 27.613 1.00 97.12 92 LYS A O 1
ATOM 748 N N . LYS A 1 93 ? -22.000 2.547 28.920 1.00 95.69 93 LYS A N 1
ATOM 749 C CA . LYS A 1 93 ? -21.322 3.397 27.921 1.00 95.69 93 LYS A CA 1
ATOM 750 C C . LYS A 1 93 ? -19.996 2.794 27.455 1.00 95.69 93 LYS A C 1
ATOM 752 O O . LYS A 1 93 ? -19.741 2.695 26.259 1.00 95.69 93 LYS A O 1
ATOM 757 N N . THR A 1 94 ? -19.165 2.356 28.397 1.00 95.56 94 THR A N 1
ATOM 758 C CA . THR A 1 94 ? -17.857 1.746 28.098 1.00 95.56 94 THR A CA 1
ATOM 759 C C . THR A 1 94 ? -18.000 0.426 27.339 1.00 95.56 94 THR A C 1
ATOM 761 O O . THR A 1 94 ? -17.248 0.186 26.393 1.00 95.56 94 THR A O 1
ATOM 764 N N . ARG A 1 95 ? -18.993 -0.410 27.680 1.00 96.44 95 ARG A N 1
ATOM 765 C CA . ARG A 1 95 ? -19.312 -1.632 26.920 1.00 96.44 95 ARG A CA 1
ATOM 766 C C . ARG A 1 95 ? -19.736 -1.316 25.490 1.00 96.44 95 ARG A C 1
ATOM 768 O O . ARG A 1 95 ? -19.177 -1.903 24.568 1.00 96.44 95 ARG A O 1
ATOM 775 N N . ALA A 1 96 ? -20.648 -0.361 25.305 1.00 95.75 96 ALA A N 1
ATOM 776 C CA . ALA A 1 96 ? -21.078 0.077 23.978 1.00 95.75 96 ALA A CA 1
ATOM 777 C C . ALA A 1 96 ? -19.892 0.582 23.136 1.00 95.75 96 ALA A C 1
ATOM 779 O O . ALA A 1 96 ? -19.706 0.147 22.003 1.00 95.75 96 ALA A O 1
ATOM 780 N N . ALA A 1 97 ? -19.017 1.410 23.716 1.00 93.62 97 ALA A N 1
ATOM 781 C CA . ALA A 1 97 ? -17.808 1.880 23.040 1.00 93.62 97 ALA A CA 1
ATOM 782 C C . ALA A 1 97 ? -16.857 0.730 22.648 1.00 93.62 97 ALA A C 1
ATOM 784 O O . ALA A 1 97 ? -16.290 0.733 21.555 1.00 93.62 97 ALA A O 1
ATOM 785 N N . SER A 1 98 ? -16.690 -0.283 23.507 1.00 96.06 98 SER A N 1
ATOM 786 C CA . SER A 1 98 ? -15.883 -1.466 23.181 1.00 96.06 98 SER A CA 1
ATOM 787 C C . SER A 1 98 ? -16.492 -2.316 22.060 1.00 96.06 98 SER A C 1
ATOM 789 O O . SER A 1 98 ? -15.733 -2.933 21.306 1.00 96.06 98 SER A O 1
ATOM 791 N N . LEU A 1 99 ? -17.822 -2.385 21.953 1.00 96.50 99 LEU A N 1
ATOM 792 C CA . LEU A 1 99 ? -18.504 -3.084 20.859 1.00 96.50 99 LEU A CA 1
ATOM 793 C C . LEU A 1 99 ? -18.275 -2.356 19.532 1.00 96.50 99 LEU A C 1
ATOM 795 O O . LEU A 1 99 ? -17.737 -2.959 18.609 1.00 96.50 99 LEU A O 1
ATOM 799 N N . LEU A 1 100 ? -18.491 -1.037 19.493 1.00 96.00 100 LEU A N 1
ATOM 800 C CA . LEU A 1 100 ? -18.221 -0.212 18.306 1.00 96.00 100 LEU A CA 1
ATOM 801 C C . LEU A 1 100 ? -16.768 -0.334 17.813 1.00 96.00 100 LEU A C 1
ATOM 803 O O . LEU A 1 100 ? -16.506 -0.415 16.612 1.00 96.00 100 LEU A O 1
ATOM 807 N N . LEU A 1 101 ? -15.798 -0.386 18.734 1.00 95.62 101 LEU A N 1
ATOM 808 C CA . LEU A 1 101 ? -14.388 -0.607 18.389 1.00 95.62 101 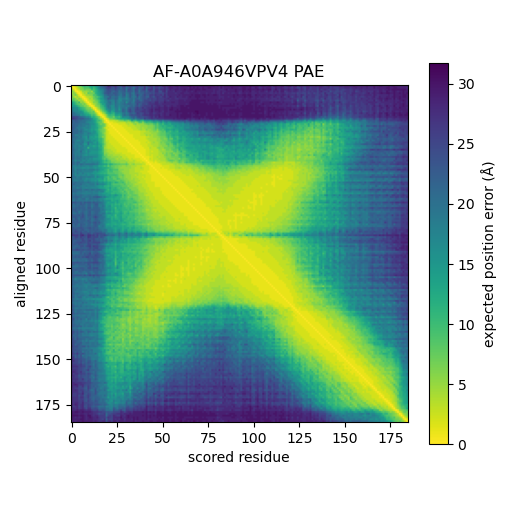LEU A CA 1
ATOM 809 C C . LEU A 1 101 ? -14.112 -2.024 17.865 1.00 95.62 101 LEU A C 1
ATOM 811 O O . LEU A 1 101 ? -13.167 -2.214 17.097 1.00 95.62 101 LEU A O 1
ATOM 815 N N . THR A 1 102 ? -14.902 -3.015 18.277 1.00 96.62 102 THR A N 1
ATOM 816 C CA . THR A 1 102 ? -14.807 -4.386 17.761 1.00 96.62 102 THR A CA 1
ATOM 817 C C . THR A 1 102 ? -15.318 -4.449 16.324 1.00 96.62 102 THR A C 1
ATOM 819 O O . THR A 1 102 ? -14.628 -5.010 15.473 1.00 96.62 102 THR A O 1
ATOM 822 N N . ASP A 1 103 ? -16.442 -3.801 16.030 1.00 96.56 103 ASP A N 1
ATOM 823 C CA . ASP A 1 103 ? -17.000 -3.728 14.675 1.00 96.56 103 ASP A CA 1
ATOM 824 C C . ASP A 1 103 ? -16.059 -2.958 13.739 1.00 96.56 103 ASP A C 1
ATOM 826 O O . ASP A 1 103 ? -15.656 -3.465 12.690 1.00 96.56 103 ASP A O 1
ATOM 830 N N . SER A 1 104 ? -15.554 -1.807 14.199 1.00 95.69 104 SER A N 1
ATOM 831 C CA . SER A 1 104 ? -14.530 -1.027 13.487 1.00 95.69 104 SER A CA 1
ATOM 832 C C . SER A 1 104 ? -13.275 -1.856 13.176 1.00 95.69 104 SER A C 1
ATOM 834 O O . SER A 1 104 ? -12.640 -1.689 12.133 1.00 95.69 104 SER A O 1
ATOM 836 N N . LEU A 1 105 ? -12.883 -2.769 14.076 1.00 96.50 105 LEU A N 1
ATOM 837 C CA . LEU A 1 105 ? -11.745 -3.659 13.848 1.00 96.50 105 LEU A CA 1
ATOM 838 C C . LEU A 1 105 ? -12.044 -4.697 12.761 1.00 96.50 105 LEU A C 1
ATOM 840 O O . LEU A 1 105 ? -11.156 -5.019 11.967 1.00 96.50 105 LEU A O 1
ATOM 844 N N . GLN A 1 106 ? -13.264 -5.234 12.716 1.00 96.56 106 GLN A N 1
ATOM 845 C CA . GLN A 1 106 ? -13.674 -6.156 11.658 1.00 96.56 106 GLN A CA 1
ATOM 846 C C . GLN A 1 106 ? -13.680 -5.465 10.292 1.00 96.56 106 GLN A C 1
ATOM 848 O O . GLN A 1 106 ? -13.158 -6.022 9.324 1.00 96.56 106 GLN A O 1
ATOM 853 N N . GLU A 1 107 ? -14.190 -4.238 10.211 1.00 95.62 107 GLU A N 1
ATOM 854 C CA . GLU A 1 107 ? -14.138 -3.431 8.989 1.00 95.62 107 GLU A CA 1
ATOM 855 C C . GLU A 1 107 ? -12.699 -3.154 8.549 1.00 95.62 107 GLU A C 1
ATOM 857 O O . GLU A 1 107 ? -12.343 -3.397 7.394 1.00 95.62 107 GLU A O 1
ATOM 862 N N . ALA A 1 108 ? -11.826 -2.744 9.474 1.00 94.69 108 ALA A N 1
ATOM 863 C CA . ALA A 1 108 ? -10.415 -2.513 9.173 1.00 94.69 108 ALA A CA 1
ATOM 864 C C . ALA A 1 108 ? -9.714 -3.778 8.643 1.00 94.69 108 ALA A C 1
ATOM 866 O O . ALA A 1 108 ? -8.915 -3.698 7.708 1.00 94.69 108 ALA A O 1
ATOM 867 N N . ARG A 1 109 ? -10.048 -4.962 9.179 1.00 94.56 109 ARG A N 1
ATOM 868 C CA . ARG A 1 109 ? -9.558 -6.250 8.656 1.00 94.56 109 ARG A CA 1
ATOM 869 C C . ARG A 1 109 ? -10.039 -6.510 7.228 1.00 94.56 109 ARG A C 1
ATOM 871 O O . ARG A 1 109 ? -9.240 -6.946 6.401 1.00 94.56 109 ARG A O 1
ATOM 878 N N . LYS A 1 110 ? -11.309 -6.225 6.919 1.00 96.12 110 LYS A N 1
ATOM 879 C CA . LYS A 1 110 ? -11.861 -6.359 5.558 1.00 96.12 110 LYS A CA 1
ATOM 880 C C . LYS A 1 110 ? -11.147 -5.427 4.574 1.00 96.12 110 LYS A C 1
ATOM 882 O O . LYS A 1 110 ? -10.765 -5.871 3.491 1.00 96.12 110 LYS A O 1
ATOM 887 N N . ILE A 1 111 ? -10.902 -4.174 4.965 1.00 93.00 111 ILE A N 1
ATOM 888 C CA . ILE A 1 111 ? -10.160 -3.194 4.154 1.00 93.00 111 ILE A CA 1
ATOM 889 C C . ILE A 1 111 ? -8.733 -3.684 3.889 1.00 93.00 111 ILE A C 1
ATOM 891 O O . ILE A 1 111 ? -8.306 -3.716 2.736 1.00 93.00 111 ILE A O 1
ATOM 895 N N . MET A 1 112 ? -8.018 -4.139 4.923 1.00 94.12 112 MET A N 1
ATOM 896 C CA . MET A 1 112 ? -6.663 -4.682 4.773 1.00 94.12 112 MET A CA 1
ATOM 897 C C . MET A 1 112 ? -6.636 -5.895 3.832 1.00 94.12 112 MET A C 1
ATOM 899 O O . MET A 1 112 ? -5.792 -5.964 2.939 1.00 94.12 112 MET A O 1
ATOM 903 N N . ALA A 1 113 ? -7.580 -6.828 3.984 1.00 94.88 113 ALA A N 1
ATOM 904 C CA . ALA A 1 113 ? -7.682 -7.995 3.112 1.00 94.88 113 ALA A CA 1
ATOM 905 C C . ALA A 1 113 ? -7.978 -7.604 1.653 1.00 94.88 113 ALA A C 1
ATOM 907 O O . ALA A 1 113 ? -7.441 -8.212 0.728 1.00 94.88 113 ALA A O 1
ATOM 908 N N . SER A 1 114 ? -8.809 -6.583 1.428 1.00 93.81 114 SER A N 1
ATOM 909 C CA . SER A 1 114 ? -9.073 -6.038 0.091 1.00 93.81 114 SER A CA 1
ATOM 910 C C . SER A 1 114 ? -7.820 -5.399 -0.519 1.00 93.81 114 SER A C 1
ATOM 912 O O . SER A 1 114 ? -7.456 -5.722 -1.650 1.00 93.81 114 SER A O 1
ATOM 914 N N . ALA A 1 115 ? -7.095 -4.575 0.245 1.00 92.50 115 ALA A N 1
ATOM 915 C CA . ALA A 1 115 ? -5.836 -3.967 -0.192 1.00 92.50 115 ALA A CA 1
ATOM 916 C C . ALA A 1 115 ? -4.783 -5.031 -0.557 1.00 92.50 115 ALA A C 1
ATOM 918 O O . ALA A 1 115 ? -4.137 -4.945 -1.601 1.00 92.50 115 ALA A O 1
ATOM 919 N N . GLN A 1 116 ? -4.669 -6.098 0.243 1.00 92.62 116 GLN A N 1
ATOM 920 C CA . GLN A 1 116 ? -3.797 -7.232 -0.074 1.00 92.62 116 GLN A CA 1
ATOM 921 C C . GLN A 1 116 ? -4.208 -7.916 -1.381 1.00 92.62 116 GLN A C 1
ATOM 923 O O . GLN A 1 116 ? -3.353 -8.148 -2.234 1.00 92.62 116 GLN A O 1
ATOM 928 N N . ARG A 1 117 ? -5.502 -8.199 -1.585 1.00 92.56 117 ARG A N 1
ATOM 929 C CA . ARG A 1 117 ? -5.993 -8.786 -2.845 1.00 92.56 117 ARG A CA 1
ATOM 930 C C . ARG A 1 117 ? -5.645 -7.919 -4.052 1.00 92.56 117 ARG A C 1
ATOM 932 O O . ARG A 1 117 ? -5.153 -8.454 -5.042 1.00 92.56 117 ARG A O 1
ATOM 939 N N . LYS A 1 118 ? -5.819 -6.596 -3.956 1.00 91.00 118 LYS A N 1
ATOM 940 C CA . LYS A 1 118 ? -5.427 -5.651 -5.015 1.00 91.00 118 LYS A CA 1
ATOM 941 C C . LYS A 1 118 ? -3.926 -5.710 -5.305 1.00 91.00 118 LYS A C 1
ATOM 943 O O . LYS A 1 118 ? -3.535 -5.850 -6.461 1.00 91.00 118 LYS A O 1
ATOM 948 N N . LEU A 1 119 ? -3.083 -5.708 -4.270 1.00 91.19 119 LEU A N 1
ATOM 949 C CA . LEU A 1 119 ? -1.634 -5.865 -4.430 1.00 91.19 119 LEU A CA 1
ATOM 950 C C . LEU A 1 119 ? -1.273 -7.201 -5.101 1.00 91.19 119 LEU A C 1
ATOM 952 O O . LEU A 1 119 ? -0.397 -7.250 -5.964 1.00 91.19 119 LEU A O 1
ATOM 956 N N . HIS A 1 120 ? -1.935 -8.296 -4.725 1.00 89.25 120 HIS A N 1
ATOM 957 C CA . HIS A 1 120 ? -1.725 -9.601 -5.351 1.00 89.25 120 HIS A CA 1
ATOM 958 C C . HIS A 1 120 ? -2.153 -9.616 -6.823 1.00 89.25 120 HIS A C 1
ATOM 960 O O . HIS A 1 120 ? -1.414 -10.153 -7.646 1.00 89.25 120 HIS A O 1
ATOM 966 N N . ALA A 1 121 ? -3.273 -8.976 -7.163 1.00 87.88 121 ALA A N 1
ATOM 967 C CA . ALA A 1 121 ? -3.743 -8.826 -8.540 1.00 87.88 121 ALA A CA 1
ATOM 968 C C . ALA A 1 121 ? -2.825 -7.932 -9.397 1.00 87.88 121 ALA A C 1
ATOM 970 O O . ALA A 1 121 ? -2.714 -8.141 -10.603 1.00 87.88 121 ALA A O 1
ATOM 971 N N . ALA A 1 122 ? -2.110 -6.984 -8.784 1.00 87.50 122 ALA A N 1
ATOM 972 C CA . ALA A 1 122 ? -1.160 -6.110 -9.471 1.00 87.50 122 ALA A CA 1
ATOM 973 C C . ALA A 1 122 ? 0.172 -6.806 -9.837 1.00 87.50 122 ALA A C 1
ATOM 975 O O . ALA A 1 122 ? 0.800 -6.469 -10.844 1.00 87.50 122 ALA A O 1
ATOM 976 N N . LYS A 1 123 ? 0.615 -7.810 -9.061 1.00 84.56 123 LYS A N 1
ATOM 977 C CA . LYS A 1 123 ? 1.906 -8.508 -9.268 1.00 84.56 123 LYS A CA 1
ATOM 978 C C . LYS A 1 123 ? 2.064 -9.154 -10.660 1.00 84.56 123 LYS A C 1
ATOM 980 O O . LYS A 1 123 ? 3.143 -9.023 -11.239 1.00 84.56 123 LYS A O 1
ATOM 985 N N . PRO A 1 124 ? 1.059 -9.848 -11.232 1.00 86.62 124 PRO A N 1
ATOM 986 C CA . PRO A 1 124 ? 1.153 -10.387 -12.589 1.00 86.62 124 PRO A CA 1
ATOM 987 C C . PRO A 1 124 ? 1.391 -9.318 -13.658 1.00 86.62 124 PRO A C 1
ATOM 989 O O . PRO A 1 124 ? 2.168 -9.548 -14.585 1.00 86.62 124 PRO A O 1
ATOM 992 N N . PHE A 1 125 ? 0.756 -8.150 -13.530 1.00 79.81 125 PHE A N 1
ATOM 993 C CA . PHE A 1 125 ? 0.952 -7.047 -14.468 1.00 79.81 125 PHE A CA 1
ATOM 994 C C . PHE A 1 125 ? 2.382 -6.507 -14.383 1.00 79.81 125 PHE A C 1
ATOM 996 O O . PHE A 1 125 ? 3.044 -6.364 -15.408 1.00 79.81 125 PHE A O 1
ATOM 1003 N N . ASP A 1 126 ? 2.910 -6.341 -13.168 1.00 82.88 126 ASP A N 1
ATOM 1004 C CA . ASP A 1 126 ? 4.307 -5.955 -12.964 1.00 82.88 126 ASP A CA 1
ATOM 1005 C C . ASP A 1 126 ? 5.292 -6.942 -13.607 1.00 82.88 126 ASP A C 1
ATOM 1007 O O . ASP A 1 126 ? 6.213 -6.526 -14.308 1.00 82.88 126 ASP A O 1
ATOM 1011 N N . ARG A 1 127 ? 5.062 -8.253 -13.448 1.00 85.06 127 ARG A N 1
ATOM 1012 C CA . ARG A 1 127 ? 5.883 -9.294 -14.091 1.00 85.06 127 ARG A CA 1
ATOM 1013 C C . ARG A 1 127 ? 5.849 -9.191 -15.615 1.00 85.06 127 ARG A C 1
ATOM 1015 O O . ARG A 1 127 ? 6.898 -9.281 -16.250 1.00 85.06 127 ARG A O 1
ATOM 1022 N N . LYS A 1 128 ? 4.667 -8.971 -16.203 1.00 84.81 128 LYS A N 1
ATOM 1023 C CA . LYS A 1 128 ? 4.516 -8.779 -17.655 1.00 84.81 128 LYS A CA 1
ATOM 1024 C C . LYS A 1 128 ? 5.264 -7.533 -18.133 1.00 84.81 128 LYS A C 1
ATOM 1026 O O . LYS A 1 128 ? 5.982 -7.606 -19.128 1.00 84.81 128 LYS A O 1
ATOM 1031 N N . LEU A 1 129 ? 5.156 -6.414 -17.415 1.00 81.75 129 LEU A N 1
ATOM 1032 C CA . LEU A 1 129 ? 5.903 -5.197 -17.742 1.00 81.75 129 LEU A CA 1
ATOM 1033 C C . LEU A 1 129 ? 7.415 -5.390 -17.573 1.00 81.75 129 LEU A C 1
ATOM 1035 O O . LEU A 1 129 ? 8.184 -4.900 -18.395 1.00 81.75 129 LEU A O 1
ATOM 1039 N N . ALA A 1 130 ? 7.853 -6.148 -16.566 1.00 82.81 130 ALA A N 1
ATOM 1040 C CA . ALA A 1 130 ? 9.258 -6.505 -16.382 1.00 82.81 130 ALA A CA 1
ATOM 1041 C C . ALA A 1 130 ? 9.810 -7.311 -17.557 1.00 82.81 130 ALA A C 1
ATOM 1043 O O . ALA A 1 130 ? 10.907 -7.029 -18.033 1.00 82.81 130 ALA A O 1
ATOM 1044 N N . ALA A 1 131 ? 9.051 -8.304 -18.025 1.00 85.75 131 ALA A N 1
ATOM 1045 C CA . ALA A 1 131 ? 9.432 -9.115 -19.173 1.00 85.75 131 ALA A CA 1
ATOM 1046 C C . ALA A 1 131 ? 9.546 -8.256 -20.438 1.00 85.75 131 ALA A C 1
ATOM 1048 O O . ALA A 1 131 ? 10.561 -8.325 -21.127 1.00 85.75 131 ALA A O 1
ATOM 1049 N N . ARG A 1 132 ? 8.565 -7.379 -20.692 1.00 81.38 132 ARG A N 1
ATOM 1050 C CA . ARG A 1 132 ? 8.619 -6.423 -21.810 1.00 81.38 132 ARG A CA 1
ATOM 1051 C C . ARG A 1 132 ? 9.839 -5.509 -21.709 1.00 81.38 132 ARG A C 1
ATOM 1053 O O . ARG A 1 132 ? 10.580 -5.402 -22.674 1.00 81.38 132 ARG A O 1
ATOM 1060 N N . ALA A 1 133 ? 10.104 -4.930 -20.538 1.00 82.25 133 ALA A N 1
ATOM 1061 C CA . ALA A 1 133 ? 11.272 -4.077 -20.326 1.00 82.25 133 ALA A CA 1
ATOM 1062 C C . ALA A 1 133 ? 12.599 -4.810 -20.605 1.00 82.25 133 ALA A C 1
ATOM 1064 O O . ALA A 1 133 ? 13.487 -4.235 -21.223 1.00 82.25 133 ALA A O 1
ATOM 1065 N N . LYS A 1 134 ? 12.724 -6.090 -20.219 1.00 84.19 134 LYS A N 1
ATOM 1066 C CA . LYS A 1 134 ? 13.906 -6.911 -20.544 1.00 84.19 134 LYS A CA 1
ATOM 1067 C C . LYS A 1 134 ? 14.072 -7.129 -22.049 1.00 84.19 134 LYS A C 1
ATOM 1069 O O . LYS A 1 134 ? 15.190 -7.055 -22.547 1.00 84.19 134 LYS A O 1
ATOM 1074 N N . VAL A 1 135 ? 12.977 -7.406 -22.759 1.00 87.56 135 VAL A N 1
ATOM 1075 C CA . VAL A 1 135 ? 12.998 -7.579 -24.220 1.00 87.56 135 VAL A CA 1
ATOM 1076 C C . VAL A 1 135 ? 13.408 -6.278 -24.908 1.00 87.56 135 VAL A C 1
ATOM 1078 O O . VAL A 1 135 ? 14.282 -6.310 -25.768 1.00 87.56 135 VAL A O 1
ATOM 1081 N N . LEU A 1 136 ? 12.849 -5.139 -24.485 1.00 82.25 136 LEU A N 1
ATOM 1082 C CA . LEU A 1 136 ? 13.209 -3.826 -25.027 1.00 82.25 136 LEU A CA 1
ATOM 1083 C C . LEU A 1 136 ? 14.682 -3.479 -24.772 1.00 82.25 136 LEU A C 1
ATOM 1085 O O . LEU A 1 136 ? 15.371 -3.077 -25.698 1.00 82.25 136 LEU A O 1
ATOM 1089 N N . ALA A 1 137 ? 15.193 -3.725 -23.564 1.00 81.25 137 ALA A N 1
ATOM 1090 C CA . ALA A 1 137 ? 16.604 -3.488 -23.252 1.00 81.25 137 ALA A CA 1
ATOM 1091 C C . ALA A 1 137 ? 17.551 -4.368 -24.089 1.00 81.25 137 ALA A C 1
ATOM 1093 O O . ALA A 1 137 ? 18.632 -3.936 -24.490 1.00 81.25 137 ALA A O 1
ATOM 1094 N N . LYS A 1 138 ? 17.159 -5.620 -24.372 1.00 87.31 138 LYS A N 1
ATOM 1095 C CA . LYS A 1 138 ? 17.925 -6.491 -25.274 1.00 87.31 138 LYS A CA 1
ATOM 1096 C C . LYS A 1 138 ? 17.914 -5.944 -26.704 1.00 87.31 138 LYS A C 1
ATOM 1098 O O . LYS A 1 138 ? 18.967 -5.904 -27.331 1.00 87.31 138 LYS A O 1
ATOM 1103 N N . PHE A 1 139 ? 16.750 -5.505 -27.180 1.00 84.38 139 PHE A N 1
ATOM 1104 C CA . PHE A 1 139 ? 16.607 -4.882 -28.493 1.00 84.38 139 PHE A CA 1
ATOM 1105 C C . PHE A 1 139 ? 17.492 -3.636 -28.634 1.00 84.38 139 PHE A C 1
ATOM 1107 O O . PHE A 1 139 ? 18.243 -3.559 -29.598 1.00 84.38 139 PHE A O 1
ATOM 1114 N N . GLU A 1 140 ? 17.481 -2.718 -27.662 1.00 82.88 140 GLU A N 1
ATOM 1115 C CA . GLU A 1 140 ? 18.340 -1.520 -27.665 1.00 82.88 140 GLU A CA 1
ATOM 1116 C C . GLU A 1 140 ? 19.824 -1.883 -27.761 1.00 82.88 140 GLU A C 1
ATOM 1118 O O . GLU A 1 140 ? 20.554 -1.332 -28.578 1.00 82.88 140 GLU A O 1
ATOM 1123 N N . LYS A 1 141 ? 20.268 -2.883 -26.992 1.00 87.94 141 LYS A N 1
ATOM 1124 C CA . LYS A 1 141 ? 21.660 -3.343 -27.030 1.00 87.94 141 LYS A CA 1
ATOM 1125 C C . LYS A 1 141 ? 22.051 -3.928 -28.392 1.00 87.94 141 LYS A C 1
ATOM 1127 O O . LYS A 1 141 ? 23.165 -3.693 -28.864 1.00 87.94 141 LYS A O 1
ATOM 1132 N N . ASP A 1 142 ? 21.172 -4.721 -29.002 1.00 86.88 142 ASP A N 1
ATOM 1133 C CA . ASP A 1 142 ? 21.412 -5.299 -30.328 1.00 86.88 142 ASP A CA 1
ATOM 1134 C C . ASP A 1 142 ? 21.371 -4.222 -31.427 1.00 86.88 142 ASP A C 1
ATOM 1136 O O . ASP A 1 142 ? 22.176 -4.262 -32.360 1.00 86.88 142 ASP A O 1
ATOM 1140 N N . TRP A 1 143 ? 20.493 -3.227 -31.285 1.00 83.75 143 TRP A N 1
ATOM 1141 C CA . TRP A 1 143 ? 20.391 -2.079 -32.182 1.00 83.75 143 TRP A CA 1
ATOM 1142 C C . TRP A 1 143 ? 21.643 -1.198 -32.134 1.00 83.75 143 TRP A C 1
ATOM 1144 O O . TRP A 1 143 ? 22.261 -0.953 -33.170 1.00 83.75 143 TRP A O 1
ATOM 1154 N N . ASP A 1 144 ? 22.091 -0.816 -30.937 1.00 82.44 144 ASP A N 1
ATOM 1155 C CA . ASP A 1 144 ? 23.330 -0.060 -30.730 1.00 82.44 144 ASP A CA 1
ATOM 1156 C C . ASP A 1 144 ? 24.541 -0.778 -31.329 1.00 82.44 144 ASP A C 1
ATOM 1158 O O . ASP A 1 144 ? 25.415 -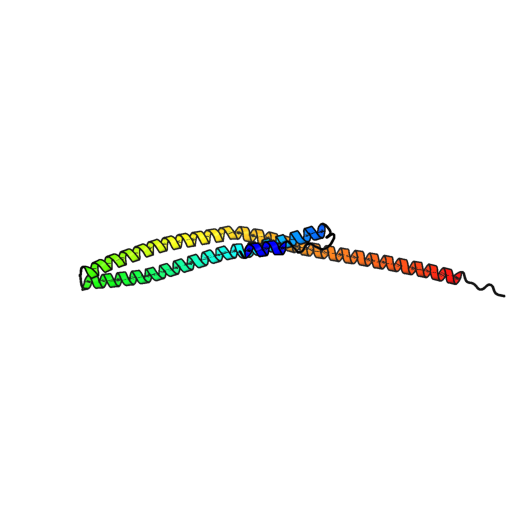0.151 -31.938 1.00 82.44 144 ASP A O 1
ATOM 1162 N N . ARG A 1 145 ? 24.602 -2.110 -31.179 1.00 89.62 145 ARG A N 1
ATOM 1163 C CA . ARG A 1 145 ? 25.661 -2.923 -31.787 1.00 89.62 145 ARG A CA 1
ATOM 1164 C C . ARG A 1 145 ? 25.633 -2.791 -33.308 1.00 89.62 145 ARG A C 1
ATOM 1166 O O . ARG A 1 145 ? 26.665 -2.476 -33.901 1.00 89.62 145 ARG A O 1
ATOM 1173 N N . LYS A 1 146 ? 24.460 -2.962 -33.923 1.00 86.75 146 LYS A N 1
ATOM 1174 C CA . LYS A 1 146 ? 24.291 -2.856 -35.376 1.00 86.75 146 LYS A CA 1
ATOM 1175 C C . LYS A 1 146 ? 24.668 -1.466 -35.897 1.00 86.75 146 LYS A C 1
ATOM 1177 O O . LYS A 1 146 ? 25.391 -1.363 -36.885 1.00 86.75 146 LYS A O 1
ATOM 1182 N N . MET A 1 147 ? 24.266 -0.399 -35.206 1.00 83.12 147 MET A N 1
ATOM 1183 C CA . MET A 1 147 ? 24.610 0.974 -35.594 1.00 83.12 147 MET A CA 1
ATOM 1184 C C . MET A 1 147 ? 26.120 1.242 -35.525 1.00 83.12 147 MET A C 1
ATOM 1186 O O . MET A 1 147 ? 26.676 1.896 -36.411 1.00 83.12 147 MET A O 1
ATOM 1190 N N . ARG A 1 148 ? 26.819 0.700 -34.518 1.00 85.12 148 ARG A N 1
ATOM 1191 C CA . ARG A 1 148 ? 28.288 0.794 -34.426 1.00 85.12 148 ARG A CA 1
ATOM 1192 C C . ARG A 1 148 ? 28.988 0.016 -35.539 1.00 85.12 148 ARG A C 1
ATOM 1194 O O . ARG A 1 148 ? 29.957 0.517 -36.108 1.00 85.12 148 ARG A O 1
ATOM 1201 N N . GLU A 1 149 ? 28.500 -1.177 -35.870 1.00 87.75 149 GLU A N 1
ATOM 1202 C CA . GLU A 1 149 ? 29.024 -1.994 -36.973 1.00 87.75 149 GLU A CA 1
ATOM 1203 C C . GLU A 1 149 ? 28.815 -1.308 -38.336 1.00 87.75 149 GLU A C 1
ATOM 1205 O O . GLU A 1 149 ? 29.741 -1.225 -39.150 1.00 87.75 149 GLU A O 1
ATOM 1210 N N . GLU A 1 150 ? 27.636 -0.730 -38.579 1.00 83.00 150 GLU A N 1
ATOM 1211 C CA . GLU A 1 150 ? 27.362 0.062 -39.784 1.00 83.00 150 GLU A CA 1
ATOM 1212 C C . GLU A 1 150 ? 28.245 1.316 -39.872 1.00 83.00 150 GLU A C 1
ATOM 1214 O O . GLU A 1 150 ? 28.781 1.636 -40.937 1.00 83.00 150 GLU A O 1
ATOM 1219 N N . ALA A 1 151 ? 28.463 2.019 -38.759 1.00 84.38 151 ALA A N 1
ATOM 1220 C CA . ALA A 1 151 ? 29.376 3.159 -38.728 1.00 84.38 151 ALA A CA 1
ATOM 1221 C C . ALA A 1 151 ? 30.826 2.734 -39.033 1.00 84.38 151 ALA A C 1
ATOM 1223 O O . ALA A 1 151 ? 31.517 3.390 -39.819 1.00 84.38 151 ALA A O 1
ATOM 1224 N N . ALA A 1 152 ? 31.279 1.609 -38.471 1.00 85.94 152 ALA A N 1
ATOM 1225 C CA . ALA A 1 152 ? 32.619 1.073 -38.700 1.00 85.94 152 ALA A CA 1
ATOM 1226 C C . ALA A 1 152 ? 32.834 0.638 -40.160 1.00 85.94 152 ALA A C 1
ATOM 1228 O O . ALA A 1 152 ? 33.870 0.946 -40.756 1.00 85.94 152 ALA A O 1
ATOM 1229 N N . THR A 1 153 ? 31.849 -0.029 -40.767 1.00 86.44 153 THR A N 1
ATOM 1230 C CA . THR A 1 153 ? 31.911 -0.444 -42.178 1.00 86.44 153 THR A CA 1
ATOM 1231 C C . THR A 1 153 ? 31.915 0.755 -43.125 1.00 86.44 153 THR A C 1
ATOM 1233 O O . THR A 1 153 ? 32.766 0.813 -44.018 1.00 86.44 153 THR A O 1
ATOM 1236 N N . LYS A 1 154 ? 31.063 1.765 -42.895 1.00 84.44 154 LYS A N 1
ATOM 1237 C CA . LYS 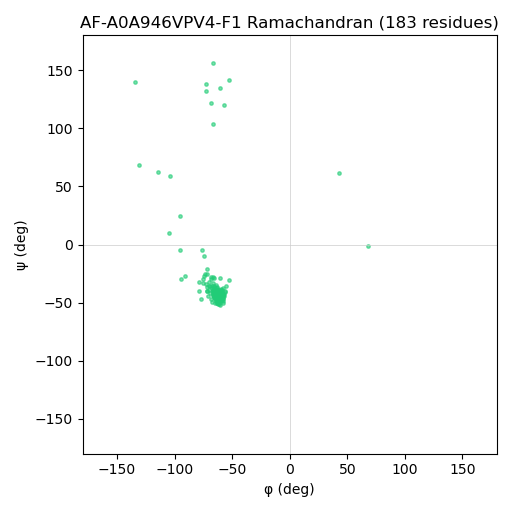A 1 154 ? 31.088 3.033 -43.650 1.00 84.44 154 LYS A CA 1
ATOM 1238 C C . LYS A 1 154 ? 32.439 3.740 -43.523 1.00 84.44 154 LYS A C 1
ATOM 1240 O O . LYS A 1 154 ? 33.012 4.158 -44.530 1.00 84.44 154 LYS A O 1
ATOM 1245 N N . ALA A 1 155 ? 33.005 3.810 -42.317 1.00 85.69 155 ALA A N 1
ATOM 1246 C CA . ALA A 1 155 ? 34.327 4.394 -42.095 1.00 85.69 155 ALA A CA 1
ATOM 1247 C C . ALA A 1 155 ? 35.440 3.618 -42.829 1.00 85.69 155 ALA A C 1
ATOM 1249 O O . ALA A 1 155 ? 36.336 4.223 -43.426 1.00 85.69 155 ALA A O 1
ATOM 1250 N N . ALA A 1 156 ? 35.382 2.283 -42.841 1.00 86.81 156 ALA A N 1
ATOM 1251 C CA . ALA A 1 156 ? 36.330 1.445 -43.571 1.00 86.81 156 ALA A CA 1
ATOM 1252 C C . ALA A 1 156 ? 36.227 1.643 -45.095 1.00 86.81 156 ALA A C 1
ATOM 1254 O O . ALA A 1 156 ? 37.252 1.764 -45.774 1.00 86.81 156 ALA A O 1
ATOM 1255 N N . GLN A 1 157 ? 35.009 1.730 -45.638 1.00 84.31 157 GLN A N 1
ATOM 1256 C CA . GLN A 1 157 ? 34.779 2.031 -47.054 1.00 84.31 157 GLN A CA 1
ATOM 1257 C C . GLN A 1 157 ? 35.291 3.428 -47.429 1.00 84.31 157 GLN A C 1
ATOM 1259 O O . GLN A 1 157 ? 35.989 3.569 -48.435 1.00 84.31 157 GLN A O 1
ATOM 1264 N N . ALA A 1 158 ? 35.042 4.440 -46.593 1.00 86.81 158 ALA A N 1
ATOM 1265 C CA . ALA A 1 158 ? 35.549 5.795 -46.799 1.00 86.81 158 ALA A CA 1
ATOM 1266 C C . ALA A 1 158 ? 37.089 5.839 -46.821 1.00 86.81 158 ALA A C 1
ATOM 1268 O O . ALA A 1 158 ? 37.680 6.450 -47.715 1.00 86.81 158 ALA A O 1
ATOM 1269 N N . LYS A 1 159 ? 37.758 5.123 -45.903 1.00 87.44 159 LYS A N 1
ATOM 1270 C CA . LYS A 1 159 ? 39.227 4.990 -45.887 1.00 87.44 159 LYS A CA 1
ATOM 1271 C C . LYS A 1 159 ? 39.760 4.319 -47.157 1.00 87.44 159 LYS A C 1
ATOM 1273 O O . LYS A 1 159 ? 40.715 4.821 -47.752 1.00 87.44 159 LYS A O 1
ATOM 1278 N N . LYS A 1 160 ? 39.128 3.231 -47.619 1.00 86.19 160 LYS A N 1
ATOM 1279 C CA . LYS A 1 160 ? 39.495 2.549 -48.878 1.00 86.19 160 LYS A CA 1
ATOM 1280 C C . LYS A 1 160 ? 39.316 3.463 -50.095 1.00 86.19 160 LYS A C 1
ATOM 1282 O O . LYS A 1 160 ? 40.209 3.543 -50.942 1.00 86.19 160 LYS A O 1
ATOM 1287 N N . ALA A 1 161 ? 38.207 4.197 -50.165 1.00 83.81 161 ALA A N 1
ATOM 1288 C CA . ALA A 1 161 ? 37.951 5.160 -51.233 1.00 83.81 161 ALA A CA 1
ATOM 1289 C C . ALA A 1 161 ? 38.987 6.300 -51.236 1.00 83.81 161 ALA A C 1
ATOM 1291 O O . ALA A 1 161 ? 39.533 6.641 -52.288 1.00 83.81 161 ALA A O 1
ATOM 1292 N N . ALA A 1 162 ? 39.326 6.844 -50.064 1.00 82.81 162 ALA A N 1
ATOM 1293 C CA . ALA A 1 162 ? 40.353 7.875 -49.918 1.00 82.81 162 ALA A CA 1
ATOM 1294 C C . ALA A 1 162 ? 41.750 7.372 -50.328 1.00 82.81 162 ALA A C 1
ATOM 1296 O O . ALA A 1 162 ? 42.472 8.072 -51.042 1.00 82.81 162 ALA A O 1
ATOM 1297 N N . ALA A 1 163 ? 42.118 6.143 -49.953 1.00 85.62 163 ALA A N 1
ATOM 1298 C CA . ALA A 1 163 ? 43.379 5.521 -50.361 1.00 85.62 163 ALA A CA 1
ATOM 1299 C C . ALA A 1 163 ? 43.466 5.334 -51.889 1.00 85.62 163 ALA A C 1
ATOM 1301 O O . ALA A 1 163 ? 44.490 5.662 -52.492 1.00 85.62 163 ALA A O 1
ATOM 1302 N N . LYS A 1 164 ? 42.374 4.901 -52.538 1.00 84.62 164 LYS A N 1
ATOM 1303 C CA . LYS A 1 164 ? 42.287 4.776 -54.006 1.00 84.62 164 LYS A CA 1
ATOM 1304 C C . LYS A 1 164 ? 42.397 6.136 -54.711 1.00 84.62 164 LYS A C 1
ATOM 1306 O O . LYS A 1 164 ? 43.080 6.257 -55.729 1.00 84.62 164 LYS A O 1
ATOM 1311 N N . ARG A 1 165 ? 41.783 7.190 -54.163 1.00 81.62 165 ARG A N 1
ATOM 1312 C CA . ARG A 1 165 ? 41.926 8.568 -54.680 1.00 81.62 165 ARG A CA 1
ATOM 1313 C C . ARG A 1 165 ? 43.365 9.080 -54.550 1.00 81.62 165 ARG A C 1
ATOM 1315 O O . ARG A 1 165 ? 43.897 9.653 -55.495 1.00 81.62 165 ARG A O 1
ATOM 1322 N N . ARG A 1 166 ? 44.036 8.809 -53.427 1.00 82.19 166 ARG A N 1
ATOM 1323 C CA . ARG A 1 166 ? 45.449 9.180 -53.226 1.00 82.19 166 ARG A CA 1
ATOM 1324 C C . ARG A 1 166 ? 46.397 8.431 -54.168 1.00 82.19 166 ARG A C 1
ATOM 1326 O O . ARG A 1 166 ? 47.306 9.046 -54.721 1.00 82.19 166 ARG A O 1
ATOM 1333 N N . SER A 1 167 ? 46.189 7.133 -54.392 1.00 78.62 167 SER A N 1
ATOM 1334 C CA . SER A 1 167 ? 47.050 6.343 -55.285 1.00 78.62 167 SER A CA 1
ATOM 1335 C C . SER A 1 167 ? 46.891 6.742 -56.756 1.00 78.62 167 SER A C 1
ATOM 1337 O O . SER A 1 167 ? 47.885 6.894 -57.467 1.00 78.62 167 SER A O 1
ATOM 1339 N N . THR A 1 168 ? 45.660 6.989 -57.209 1.00 79.56 168 THR A N 1
ATOM 1340 C CA . THR A 1 168 ? 45.384 7.492 -58.565 1.00 79.56 168 THR A CA 1
ATOM 1341 C C . THR A 1 168 ? 45.941 8.901 -58.785 1.00 79.56 168 THR A C 1
ATOM 1343 O O . THR A 1 168 ? 46.537 9.154 -59.833 1.00 79.56 168 THR A O 1
ATOM 1346 N N . ALA A 1 169 ? 45.841 9.793 -57.794 1.00 77.06 169 ALA A N 1
ATOM 1347 C CA . ALA A 1 169 ? 46.462 11.117 -57.845 1.00 77.06 169 ALA A CA 1
ATOM 1348 C C . ALA A 1 169 ? 47.998 11.037 -57.953 1.00 77.06 169 ALA A C 1
ATOM 1350 O O . ALA A 1 169 ? 48.582 11.693 -58.814 1.00 77.06 169 ALA A O 1
ATOM 1351 N N . ARG A 1 170 ? 48.649 10.168 -57.162 1.00 77.88 170 ARG A N 1
ATOM 1352 C CA . ARG A 1 170 ? 50.105 9.931 -57.238 1.00 77.88 170 ARG A CA 1
ATOM 1353 C C . ARG A 1 170 ? 50.545 9.387 -58.599 1.00 77.88 170 ARG A C 1
ATOM 1355 O O . ARG A 1 170 ? 51.509 9.891 -59.164 1.00 77.88 170 ARG A O 1
ATOM 1362 N N . LYS A 1 171 ? 49.814 8.421 -59.172 1.00 75.56 171 LYS A N 1
ATOM 1363 C CA . LYS A 1 171 ? 50.104 7.895 -60.522 1.00 75.56 171 LYS A CA 1
ATOM 1364 C C . LYS A 1 171 ? 49.974 8.971 -61.608 1.00 75.56 171 LYS A C 1
ATOM 1366 O O . LYS A 1 171 ? 50.805 9.031 -62.510 1.00 75.56 171 LYS A O 1
ATOM 1371 N N . ARG A 1 172 ? 48.966 9.848 -61.518 1.00 75.00 172 ARG A N 1
ATOM 1372 C CA . ARG A 1 172 ? 48.796 10.978 -62.452 1.00 75.00 172 ARG A CA 1
ATOM 1373 C C . ARG A 1 172 ? 49.912 12.018 -62.315 1.00 75.00 172 ARG A C 1
ATOM 1375 O O . ARG A 1 172 ? 50.384 12.517 -63.332 1.00 75.00 172 ARG A O 1
ATOM 1382 N N . ALA A 1 173 ? 50.356 12.310 -61.093 1.00 73.56 173 ALA A N 1
ATOM 1383 C CA . ALA A 1 173 ? 51.476 13.218 -60.843 1.00 73.56 173 ALA A CA 1
ATOM 1384 C C . ALA A 1 173 ? 52.803 12.659 -61.391 1.00 73.56 173 ALA A C 1
ATOM 1386 O O . ALA A 1 173 ? 53.506 13.361 -62.112 1.00 73.56 173 ALA A O 1
ATOM 1387 N N . ALA A 1 174 ? 53.094 11.376 -61.152 1.00 72.88 174 ALA A N 1
ATOM 1388 C CA . ALA A 1 174 ? 54.286 10.712 -61.686 1.00 72.88 174 ALA A CA 1
ATOM 1389 C C . ALA A 1 174 ? 54.301 10.675 -63.227 1.00 72.88 174 ALA A C 1
ATOM 1391 O O . ALA A 1 174 ? 55.334 10.928 -63.841 1.00 72.88 174 ALA A O 1
ATOM 1392 N N . LYS A 1 175 ? 53.145 10.445 -63.872 1.00 71.31 175 LYS A N 1
ATOM 1393 C CA . LYS A 1 175 ? 53.027 10.471 -65.341 1.00 71.31 175 LYS A CA 1
ATOM 1394 C C . LYS A 1 175 ? 53.270 11.870 -65.930 1.00 71.31 175 LYS A C 1
ATOM 1396 O O . LYS A 1 175 ? 53.871 11.977 -66.993 1.00 71.31 175 LYS A O 1
ATOM 1401 N N . LYS A 1 176 ? 52.852 12.941 -65.239 1.00 69.38 176 LYS A N 1
ATOM 1402 C CA . LYS A 1 176 ? 53.153 14.330 -65.640 1.00 69.38 176 LYS A CA 1
ATOM 1403 C C . LYS A 1 176 ? 54.641 14.676 -65.516 1.00 69.38 176 LYS A C 1
ATOM 1405 O O . LYS A 1 176 ? 55.146 15.419 -66.347 1.00 69.38 176 LYS A O 1
ATOM 1410 N N . LEU A 1 177 ? 55.331 14.138 -64.510 1.00 62.28 177 LEU A N 1
ATOM 1411 C CA . LEU A 1 177 ? 56.778 14.316 -64.332 1.00 62.28 177 LEU A CA 1
ATOM 1412 C C . LEU A 1 177 ? 57.592 13.525 -65.370 1.00 62.28 177 LEU A C 1
ATOM 1414 O O . LEU A 1 177 ? 58.537 14.063 -65.930 1.00 62.28 177 LEU A O 1
ATOM 1418 N N . ALA A 1 178 ? 57.190 12.294 -65.700 1.00 61.84 178 ALA A N 1
ATOM 1419 C CA . ALA A 1 178 ? 57.879 11.466 -66.698 1.00 61.84 178 ALA A CA 1
ATOM 1420 C C . ALA A 1 178 ? 57.682 11.938 -68.156 1.00 61.84 178 ALA A C 1
ATOM 1422 O O . ALA A 1 178 ? 58.529 11.673 -69.003 1.00 61.84 178 ALA A O 1
ATOM 1423 N N . GLY A 1 179 ? 56.589 12.651 -68.456 1.00 58.69 179 GLY A N 1
ATOM 1424 C CA . GLY A 1 179 ? 56.358 13.281 -69.765 1.00 58.69 179 GLY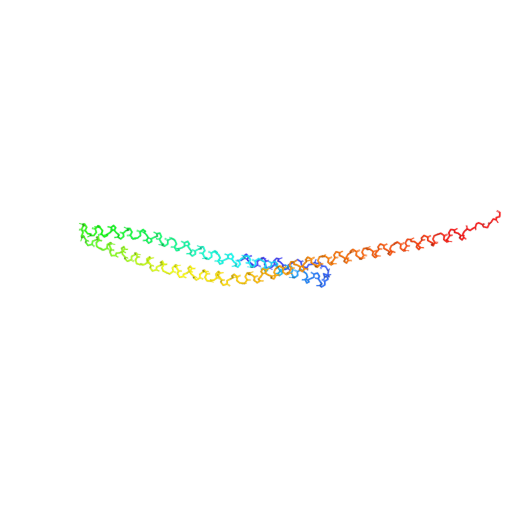 A CA 1
ATOM 1425 C C . GLY A 1 179 ? 57.160 14.567 -69.998 1.00 58.69 179 GLY A C 1
ATOM 1426 O O . GLY A 1 179 ? 57.108 15.125 -71.087 1.00 58.69 179 GLY A O 1
ATOM 1427 N N . LYS A 1 180 ? 57.901 15.040 -68.989 1.00 56.47 180 LYS A N 1
ATOM 1428 C CA . LYS A 1 180 ? 58.730 16.245 -69.044 1.00 56.47 180 LYS A CA 1
ATOM 1429 C C . LYS A 1 180 ? 60.206 15.842 -69.162 1.00 56.47 180 LYS A C 1
ATOM 1431 O O . LYS A 1 180 ? 61.007 16.141 -68.285 1.00 56.47 180 LYS A O 1
ATOM 1436 N N . LYS A 1 181 ? 60.566 15.098 -70.216 1.00 54.06 181 LYS A N 1
ATOM 1437 C CA . LYS A 1 181 ? 61.982 14.967 -70.605 1.00 54.06 181 LYS A CA 1
ATOM 1438 C C . LYS A 1 181 ? 62.420 16.295 -71.238 1.00 54.06 181 LYS A C 1
ATOM 1440 O O . LYS A 1 181 ? 61.678 16.804 -72.077 1.00 54.06 181 LYS A O 1
ATOM 1445 N N . PRO A 1 182 ? 63.571 16.867 -70.852 1.00 52.09 182 PRO A N 1
ATOM 1446 C CA . PRO A 1 182 ? 64.076 18.071 -71.493 1.00 52.09 182 PRO A CA 1
ATOM 1447 C C . PRO A 1 182 ? 64.488 17.715 -72.926 1.00 52.09 182 PRO A C 1
ATOM 1449 O O . PRO A 1 182 ? 65.309 16.820 -73.127 1.00 52.09 182 PRO A O 1
ATOM 1452 N N . SER A 1 183 ? 63.899 18.383 -73.921 1.00 51.19 183 SER A N 1
ATOM 1453 C CA . SER A 1 183 ? 64.517 18.462 -75.243 1.00 51.19 183 SER A CA 1
ATOM 1454 C C . SER A 1 183 ? 65.792 19.277 -75.058 1.00 51.19 183 SER A C 1
ATOM 1456 O O . SER A 1 183 ? 65.722 20.482 -74.814 1.00 51.19 183 SER A O 1
ATOM 1458 N N . GLY A 1 184 ? 66.931 18.589 -75.049 1.00 49.44 184 GLY A N 1
ATOM 1459 C CA . GLY A 1 184 ? 68.234 19.233 -75.024 1.00 49.44 184 GLY A CA 1
ATOM 1460 C C . GLY A 1 184 ? 68.408 20.109 -76.259 1.00 49.44 184 GLY A C 1
ATOM 1461 O O . GLY A 1 184 ? 68.077 19.680 -77.363 1.00 49.44 184 GLY A O 1
ATOM 1462 N N . ASN A 1 185 ? 68.909 21.314 -76.022 1.00 40.50 185 ASN A N 1
ATOM 1463 C CA . ASN A 1 185 ? 69.745 22.072 -76.938 1.00 40.50 185 ASN A CA 1
ATOM 1464 C C . ASN A 1 185 ? 70.944 22.550 -76.124 1.00 40.50 185 ASN A C 1
ATOM 1466 O O . ASN A 1 185 ? 70.704 22.984 -74.972 1.00 40.50 185 ASN A O 1
#

Nearest PDB structures (foldseek):
  6ixe-assembly1_A  TM=7.192E-01  e=2.470E-01  Homo sapiens
  6zvr-assembly1_C  TM=3.984E-01  e=3.124E-01  Nostoc punctiforme
  6zw4-assembly1_E  TM=4.028E-01  e=3.727E-01  Nostoc punctiforme
  5nnv-assembly4_D  TM=6.938E-01  e=2.914E+00  Bacillus subtilis subsp. subtilis str. 168
  8qbr-assembly1_A  TM=4.362E-01  e=1.357E+00  Nostoc punctiforme

Foldseek 3Di:
DVVVVVVVVVVPPPPDPCDDVVNVVVVVVVVVLVVLVVCLVVVLVVLVVQLVVLVVQLVVLVVVLVVLVVQLVVLVVCCVPVVDPVSVVS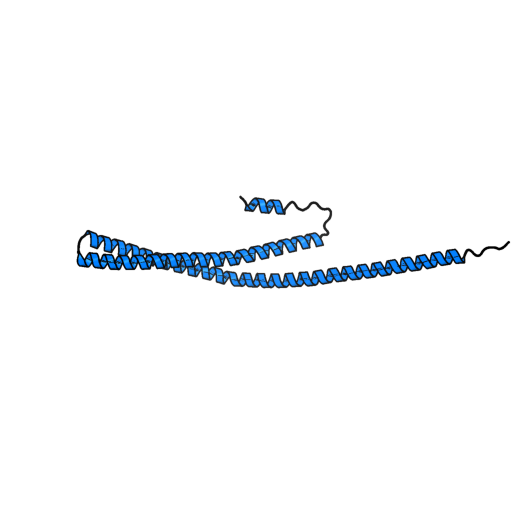NVVSVVVSVVSVVVNVVSVVSNVVSVVSSVVCVVVSVVSVVVSVVVVVVVVVVVVVVVVVVVVVVVVVVVVVVVVVVVVVVVVVVVVVVPDDPDD

Secondary structure (DSSP, 8-state):
-HHHHHHHHTTS---SS---HHHHHHHHHHHHHHHHHHHHHHHHHHHHHHHHHHHHHHHHHHHHHHHHHHHHHHHHHHHHHT--HHHHHHHHHHHHHHHHHHHHHHHHHHHHHHHHHHHHHHHHHHHHHHHHHHHHHHHHHHHHHHHHHHHHHHHHHHHHHHHHHHHHHHHHHHHHHHT------

Solvent-accessible surface area (backbone atoms only — not comparable to full-atom values): 9970 Å² total; per-residue (Å²): 122,73,74,61,55,59,61,57,63,74,69,70,83,80,87,72,86,82,68,52,73,64,58,51,51,50,52,53,48,54,50,52,52,51,52,52,52,50,51,52,56,51,54,59,48,52,36,51,51,48,30,49,54,31,47,51,52,32,50,53,38,51,52,51,34,54,52,33,51,54,49,28,53,50,31,47,50,49,23,67,74,70,59,41,73,67,37,47,49,48,28,52,52,35,45,52,53,36,49,55,36,50,52,52,39,54,52,31,50,52,51,28,52,50,31,47,52,52,39,60,65,48,48,63,56,53,52,53,51,49,51,50,52,52,52,51,55,51,48,52,54,55,48,54,50,51,53,51,51,53,51,52,50,52,52,52,51,51,52,53,52,51,51,53,52,51,52,53,50,50,54,54,52,52,53,59,57,68,72,61,68,80,83,83,128

pLDDT: mean 82.76, std 15.52, range [40.5, 97.81]

Sequence (185 aa):
MAKEKSRKQLSQETTKPATHPVEKLENQFQLLQRELANSRKNYLASYKDEVLAARERMQQIQTKLRKARKQVARAAVDARTTGTRSTKNQLKKTRAASLLLTDSLQEARKIMASAQRKLHAAKPFDRKLAARAKVLAKFEKDWDRKMREEAATKAAQAKKAAAKRRSTARKRAAKKLAGKKPSGN

Mean predicted aligned error: 14.01 Å

Radius of gyration: 39.6 Å; Cα contacts (8 Å, |Δi|>4): 61; chains: 1; bounding box: 96×33×122 Å